Protein AF-A0A410UGG8-F1 (afdb_monomer_lite)

pLDDT: mean 79.04, std 21.41, range [37.41, 98.62]

Structure (mmCIF, N/CA/C/O backbone):
data_AF-A0A410UGG8-F1
#
_entry.id   AF-A0A410UGG8-F1
#
loop_
_atom_site.group_PDB
_atom_site.id
_atom_site.type_symbol
_atom_site.label_atom_id
_atom_site.label_alt_id
_atom_site.label_comp_id
_atom_site.label_asym_id
_atom_site.label_entity_id
_atom_site.label_seq_id
_atom_site.pdbx_PDB_ins_code
_atom_site.Cartn_x
_atom_site.Cartn_y
_atom_site.Cartn_z
_atom_site.occupancy
_atom_site.B_iso_or_equiv
_atom_site.auth_seq_id
_atom_site.auth_comp_id
_atom_site.auth_asym_id
_atom_site.auth_atom_id
_atom_site.pdbx_PDB_model_num
ATOM 1 N N . MET A 1 1 ? 83.396 30.069 -90.001 1.00 41.66 1 MET A N 1
ATOM 2 C CA . MET A 1 1 ? 82.022 30.609 -90.098 1.00 41.66 1 MET A CA 1
ATOM 3 C C . MET A 1 1 ? 81.145 29.593 -90.822 1.00 41.66 1 MET A C 1
ATOM 5 O O . MET A 1 1 ? 81.547 29.150 -91.883 1.00 41.66 1 MET A O 1
ATOM 9 N N . LYS A 1 2 ? 80.032 29.209 -90.174 1.00 37.41 2 LYS A N 1
ATOM 10 C CA . LYS A 1 2 ? 78.761 28.601 -90.651 1.00 37.41 2 LYS A CA 1
ATOM 11 C C . LYS A 1 2 ? 78.765 27.871 -92.015 1.00 37.41 2 LYS A C 1
ATOM 13 O O . LYS A 1 2 ? 78.976 28.504 -93.034 1.00 37.41 2 LYS A O 1
ATOM 18 N N . ALA A 1 3 ? 78.560 26.551 -92.068 1.00 40.62 3 ALA A N 1
ATOM 19 C CA . ALA A 1 3 ? 77.316 25.776 -91.849 1.00 40.62 3 ALA A CA 1
ATOM 20 C C . ALA A 1 3 ? 76.629 25.391 -93.175 1.00 40.62 3 ALA A C 1
ATOM 22 O O . ALA A 1 3 ? 76.647 26.189 -94.109 1.00 40.62 3 ALA A O 1
ATOM 23 N N . LYS A 1 4 ? 75.960 24.220 -93.150 1.00 39.69 4 LYS A N 1
ATOM 24 C CA . LYS A 1 4 ? 75.013 23.587 -94.107 1.00 39.69 4 LYS A CA 1
ATOM 25 C C . LYS A 1 4 ? 75.572 22.270 -94.651 1.00 39.69 4 LYS A C 1
ATOM 27 O O . LYS A 1 4 ? 76.723 22.218 -95.041 1.00 39.69 4 LYS A O 1
ATOM 32 N N . SER A 1 5 ? 74.826 21.183 -94.768 1.00 41.41 5 SER A N 1
ATOM 33 C CA . SER A 1 5 ? 73.498 20.789 -94.295 1.00 41.41 5 SER A CA 1
ATOM 34 C C . SER A 1 5 ? 73.474 19.275 -94.517 1.00 41.41 5 SER A C 1
ATOM 36 O O . SER A 1 5 ? 73.847 18.830 -95.600 1.00 41.41 5 SER A O 1
ATOM 38 N N . ALA A 1 6 ? 73.106 18.489 -93.511 1.00 40.06 6 ALA A N 1
ATOM 39 C CA . ALA A 1 6 ? 73.011 17.037 -93.627 1.00 40.06 6 ALA A CA 1
ATOM 40 C C . ALA A 1 6 ? 71.626 16.622 -94.149 1.00 40.06 6 ALA A C 1
ATOM 42 O O . ALA A 1 6 ? 70.619 17.212 -93.758 1.00 40.06 6 ALA A O 1
ATOM 43 N N . VAL A 1 7 ? 71.588 15.587 -94.993 1.00 46.75 7 VAL A N 1
ATOM 44 C CA . VAL A 1 7 ? 70.382 14.818 -95.335 1.00 46.75 7 VAL A CA 1
ATOM 45 C C . VAL A 1 7 ? 70.738 13.323 -95.336 1.00 46.75 7 VAL A C 1
ATOM 47 O O . VAL A 1 7 ? 71.591 12.933 -96.124 1.00 46.75 7 VAL A O 1
ATOM 50 N N . ASN A 1 8 ? 70.033 12.563 -94.472 1.00 40.28 8 ASN A N 1
ATOM 51 C CA . ASN A 1 8 ? 69.748 11.104 -94.406 1.00 40.28 8 ASN A CA 1
ATOM 52 C C . ASN A 1 8 ? 70.920 10.089 -94.448 1.00 40.28 8 ASN A C 1
ATOM 54 O O . ASN A 1 8 ? 71.873 10.322 -95.181 1.00 40.28 8 ASN A O 1
ATOM 58 N N . PRO A 1 9 ? 70.872 8.931 -93.728 1.00 46.53 9 PRO A N 1
ATOM 59 C CA . PRO A 1 9 ? 69.791 7.934 -93.851 1.00 46.53 9 PRO A CA 1
ATOM 60 C C . PRO A 1 9 ? 69.430 7.059 -92.611 1.00 46.53 9 PRO A C 1
ATOM 62 O O . PRO A 1 9 ? 70.115 7.006 -91.601 1.00 46.53 9 PRO A O 1
ATOM 65 N N . THR A 1 10 ? 68.279 6.401 -92.768 1.00 40.16 10 THR A N 1
ATOM 66 C CA . THR A 1 10 ? 67.755 5.085 -92.337 1.00 40.16 10 THR A CA 1
ATOM 67 C C . THR A 1 10 ? 68.310 4.227 -91.166 1.00 40.16 10 THR A C 1
ATOM 69 O O . THR A 1 10 ? 69.504 4.034 -90.998 1.00 40.16 10 THR A O 1
ATOM 72 N N . PHE A 1 11 ? 67.335 3.519 -90.558 1.00 38.16 11 PHE A N 1
ATOM 73 C CA . PHE A 1 11 ? 67.324 2.185 -89.907 1.00 38.16 11 PHE A CA 1
ATOM 74 C C . PHE A 1 11 ? 67.617 2.018 -88.395 1.00 38.16 11 PHE A C 1
ATOM 76 O O . PHE A 1 11 ? 68.749 1.944 -87.944 1.00 38.16 11 PHE A O 1
ATOM 83 N N . ALA A 1 12 ? 66.500 1.849 -87.666 1.00 44.19 12 ALA A N 1
ATOM 84 C CA . ALA A 1 12 ? 66.127 0.778 -86.726 1.00 44.19 12 ALA A CA 1
ATOM 85 C C . ALA A 1 12 ? 67.134 0.219 -85.704 1.00 44.19 12 ALA A C 1
ATOM 87 O O . ALA A 1 12 ? 68.069 -0.463 -86.089 1.00 44.19 12 ALA A O 1
ATOM 88 N N . THR A 1 13 ? 66.748 0.269 -84.418 1.00 48.66 13 THR A N 1
ATOM 89 C CA . THR A 1 13 ? 66.870 -0.850 -83.455 1.00 48.66 13 THR A CA 1
ATOM 90 C C . THR A 1 13 ? 65.956 -0.637 -82.233 1.00 48.66 13 THR A C 1
ATOM 92 O O . THR A 1 13 ? 66.021 0.420 -81.614 1.00 48.66 13 THR A O 1
ATOM 95 N N . GLY A 1 14 ? 65.187 -1.663 -81.835 1.00 38.50 14 GLY A N 1
ATOM 96 C CA . GLY A 1 14 ? 64.869 -1.933 -80.419 1.00 38.50 14 GLY A CA 1
ATOM 97 C C . GLY A 1 14 ? 63.439 -1.678 -79.907 1.00 38.50 14 GLY A C 1
ATOM 98 O O . GLY A 1 14 ? 63.154 -0.639 -79.326 1.00 38.50 14 GLY A O 1
ATOM 99 N N . HIS A 1 15 ? 62.568 -2.688 -79.991 1.00 45.94 15 HIS A N 1
ATOM 100 C CA . HIS A 1 15 ? 61.560 -2.976 -78.948 1.00 45.94 15 HIS A CA 1
ATOM 101 C C . HIS A 1 15 ? 62.235 -3.783 -77.807 1.00 45.94 15 HIS A C 1
ATOM 103 O O . HIS A 1 15 ? 63.303 -4.338 -78.075 1.00 45.94 15 HIS A O 1
ATOM 109 N N . PRO A 1 16 ? 61.651 -4.003 -76.602 1.00 48.81 16 PRO A N 1
ATOM 110 C CA . PRO A 1 16 ? 60.419 -3.470 -75.997 1.00 48.81 16 PRO A CA 1
ATOM 111 C C . PRO A 1 16 ? 60.607 -3.028 -74.517 1.00 48.81 16 PRO A C 1
ATOM 113 O O . PRO A 1 16 ? 61.099 -3.790 -73.690 1.00 48.81 16 PRO A O 1
ATOM 116 N N . PHE A 1 17 ? 60.099 -1.861 -74.111 1.00 45.91 17 PHE A N 1
ATOM 117 C CA . PHE A 1 17 ? 59.898 -1.543 -72.679 1.00 45.91 17 PHE A CA 1
ATOM 118 C C . PHE A 1 17 ? 58.410 -1.322 -72.366 1.00 45.91 17 PHE A C 1
ATOM 120 O O . PHE A 1 17 ? 58.009 -0.428 -71.630 1.00 45.91 17 PHE A O 1
ATOM 127 N N . SER A 1 18 ? 57.556 -2.159 -72.954 1.00 55.91 18 SER A N 1
ATOM 128 C CA . SER A 1 18 ? 56.121 -2.230 -72.679 1.00 55.91 18 SER A CA 1
ATOM 129 C C . SER A 1 18 ? 55.850 -3.128 -71.468 1.00 55.91 18 SER A C 1
ATOM 131 O O . SER A 1 18 ? 55.268 -4.197 -71.620 1.00 55.91 18 SER A O 1
ATOM 133 N N . ARG A 1 19 ? 56.326 -2.751 -70.273 1.00 53.91 19 ARG A N 1
ATOM 134 C CA . ARG A 1 19 ? 55.978 -3.421 -68.999 1.00 53.91 19 ARG A CA 1
ATOM 135 C C . ARG A 1 19 ? 56.125 -2.494 -67.786 1.00 53.91 19 ARG A C 1
ATOM 137 O O . ARG A 1 19 ? 56.748 -2.881 -66.803 1.00 53.91 19 ARG A O 1
ATOM 144 N N . TRP A 1 20 ? 55.574 -1.277 -67.815 1.00 52.56 20 TRP A N 1
ATOM 145 C CA . TRP A 1 20 ? 55.478 -0.503 -66.564 1.00 52.56 20 TRP A CA 1
ATOM 146 C C . TRP A 1 20 ? 54.382 0.571 -66.469 1.00 52.56 20 TRP A C 1
ATOM 148 O O . TRP A 1 20 ? 54.428 1.377 -65.556 1.00 52.56 20 TRP A O 1
ATOM 158 N N . LEU A 1 21 ? 53.364 0.601 -67.335 1.00 51.16 21 LEU A N 1
ATOM 159 C CA . LEU A 1 21 ? 52.264 1.581 -67.205 1.00 51.16 21 LEU A CA 1
ATOM 160 C C . LEU A 1 21 ? 50.871 0.980 -67.473 1.00 51.16 21 LEU A C 1
ATOM 162 O O . LEU A 1 21 ? 49.957 1.671 -67.892 1.00 51.16 21 LEU A O 1
ATOM 166 N N . GLU A 1 22 ? 50.684 -0.309 -67.177 1.00 55.00 22 GLU A N 1
ATOM 167 C CA . GLU A 1 22 ? 49.378 -0.996 -67.254 1.00 55.00 22 GLU A CA 1
ATOM 168 C C . GLU A 1 22 ? 49.050 -1.717 -65.937 1.00 55.00 22 GLU A C 1
ATOM 170 O O . GLU A 1 22 ? 48.729 -2.902 -65.889 1.00 55.00 22 GLU A O 1
ATOM 175 N N . ARG A 1 23 ? 49.179 -0.994 -64.819 1.00 53.66 23 ARG A N 1
ATOM 176 C CA . ARG A 1 23 ? 48.683 -1.423 -63.497 1.00 53.66 23 ARG A CA 1
ATOM 177 C C . ARG A 1 23 ? 47.984 -0.288 -62.749 1.00 53.66 23 ARG A C 1
ATOM 179 O O . ARG A 1 23 ? 48.100 -0.182 -61.535 1.00 53.66 23 ARG A O 1
ATOM 186 N N . GLN A 1 24 ? 47.238 0.554 -63.458 1.00 57.56 24 GLN A N 1
ATOM 187 C CA . GLN A 1 24 ? 46.226 1.406 -62.826 1.00 57.56 24 GLN A CA 1
ATOM 188 C C . GLN A 1 24 ? 44.850 0.861 -63.195 1.00 57.56 24 GLN A C 1
ATOM 190 O O . GLN A 1 24 ? 44.109 1.365 -64.033 1.00 57.56 24 GLN A O 1
ATOM 195 N N . CYS A 1 25 ? 44.606 -0.287 -62.569 1.00 46.66 25 CYS A N 1
ATOM 196 C CA . CYS A 1 25 ? 43.370 -1.034 -62.514 1.00 46.66 25 CYS A CA 1
ATOM 197 C C . CYS A 1 25 ? 42.260 -0.127 -61.957 1.00 46.66 25 CYS A C 1
ATOM 199 O O . CYS A 1 25 ? 42.212 0.152 -60.768 1.00 46.66 25 CYS A O 1
ATOM 201 N N . MET A 1 26 ? 41.391 0.360 -62.837 1.00 51.97 26 MET A N 1
ATOM 202 C CA . MET A 1 26 ? 39.964 0.059 -62.738 1.00 51.97 26 MET A CA 1
ATOM 203 C C . MET A 1 26 ? 39.334 0.183 -61.332 1.00 51.97 26 MET A C 1
ATOM 205 O O . MET A 1 26 ? 38.785 -0.789 -60.834 1.00 51.97 26 MET A O 1
ATOM 209 N N . THR A 1 27 ? 39.335 1.363 -60.700 1.00 52.25 27 THR A N 1
ATOM 210 C CA . THR A 1 27 ? 38.501 1.614 -59.500 1.00 52.25 27 THR A CA 1
ATOM 211 C C . THR A 1 27 ? 38.043 3.073 -59.395 1.00 52.25 27 THR A C 1
ATOM 213 O O . THR A 1 27 ? 38.427 3.795 -58.477 1.00 52.25 27 THR A O 1
ATOM 216 N N . THR A 1 28 ? 37.226 3.573 -60.328 1.00 51.88 28 THR A N 1
ATOM 217 C CA . THR A 1 28 ? 36.512 4.852 -60.092 1.00 51.88 28 THR A CA 1
ATOM 218 C C . THR A 1 28 ? 35.185 4.937 -60.847 1.00 51.88 28 THR A C 1
ATOM 220 O O . THR A 1 28 ? 34.914 5.874 -61.587 1.00 51.88 28 THR A O 1
ATOM 223 N N . ARG A 1 29 ? 34.324 3.931 -60.678 1.00 52.72 29 ARG A N 1
ATOM 224 C CA . ARG A 1 29 ? 32.902 4.001 -61.056 1.00 52.72 29 ARG A CA 1
ATOM 225 C C . ARG A 1 29 ? 32.055 3.229 -60.046 1.00 52.72 29 ARG A C 1
ATOM 227 O O . ARG A 1 29 ? 31.557 2.170 -60.380 1.00 52.72 29 ARG A O 1
ATOM 234 N N . MET A 1 30 ? 31.952 3.719 -58.810 1.00 53.50 30 MET A N 1
ATOM 235 C CA . MET A 1 30 ? 30.922 3.335 -57.822 1.00 53.50 30 MET A CA 1
ATOM 236 C C . MET A 1 30 ? 31.189 4.103 -56.521 1.00 53.50 30 MET A C 1
ATOM 238 O O . MET A 1 30 ? 31.851 3.605 -55.621 1.00 53.50 30 MET A O 1
ATOM 242 N N . ALA A 1 31 ? 30.734 5.350 -56.428 1.00 53.41 31 ALA A N 1
ATOM 243 C CA . ALA A 1 31 ? 30.784 6.096 -55.167 1.00 53.41 31 ALA A CA 1
ATOM 244 C C . ALA A 1 31 ? 29.672 7.155 -55.089 1.00 53.41 31 ALA A C 1
ATOM 246 O O . ALA A 1 31 ? 29.934 8.301 -54.748 1.00 53.41 31 ALA A O 1
ATOM 247 N N . LEU A 1 32 ? 28.433 6.797 -55.455 1.00 52.62 32 LEU A N 1
ATOM 248 C CA . LEU A 1 32 ? 27.290 7.723 -55.366 1.00 52.62 32 LEU A CA 1
ATOM 249 C C . LEU A 1 32 ? 25.963 7.094 -54.896 1.00 52.62 32 LEU A C 1
ATOM 251 O O . LEU A 1 32 ? 24.937 7.759 -54.940 1.00 52.62 32 LEU A O 1
ATOM 255 N N . THR A 1 33 ? 25.944 5.857 -54.386 1.00 54.19 33 THR A N 1
ATOM 256 C CA . THR A 1 33 ? 24.683 5.196 -53.966 1.00 54.19 33 THR A CA 1
ATOM 257 C C . THR A 1 33 ? 24.801 4.349 -52.691 1.00 54.19 33 THR A C 1
ATOM 259 O O . THR A 1 33 ? 24.241 3.260 -52.631 1.00 54.19 33 THR A O 1
ATOM 262 N N . ALA A 1 34 ? 25.526 4.801 -51.661 1.00 50.72 34 ALA A N 1
ATOM 263 C CA . ALA A 1 34 ? 25.606 4.052 -50.393 1.00 50.72 34 ALA A CA 1
ATOM 264 C C . ALA A 1 34 ? 25.761 4.923 -49.128 1.00 50.72 34 ALA A C 1
ATOM 266 O O . ALA A 1 34 ? 26.400 4.503 -48.172 1.00 50.72 34 ALA A O 1
ATOM 267 N N . VAL A 1 35 ? 25.201 6.140 -49.102 1.00 53.06 35 VAL A N 1
ATOM 268 C CA . VAL A 1 35 ? 25.232 7.012 -47.898 1.00 53.06 35 VAL A CA 1
ATOM 269 C C . VAL A 1 35 ? 23.830 7.479 -47.453 1.00 53.06 35 VAL A C 1
ATOM 271 O O . VAL A 1 35 ? 23.697 8.195 -46.472 1.00 53.06 35 VAL A O 1
ATOM 274 N N . LEU A 1 36 ? 22.745 7.025 -48.097 1.00 52.22 36 LEU A N 1
ATOM 275 C CA . LEU A 1 36 ? 21.374 7.480 -47.786 1.00 52.22 36 LEU A CA 1
ATOM 276 C C . LEU A 1 36 ? 20.435 6.417 -47.183 1.00 52.22 36 LEU A C 1
ATOM 278 O O . LEU A 1 36 ? 19.226 6.616 -47.177 1.00 52.22 36 LEU A O 1
ATOM 282 N N . ILE A 1 37 ? 20.947 5.312 -46.628 1.00 56.06 37 ILE A N 1
ATOM 283 C CA . ILE A 1 37 ? 20.114 4.334 -45.893 1.00 56.06 37 ILE A CA 1
ATOM 284 C C . ILE A 1 37 ? 20.775 3.956 -44.559 1.00 56.06 37 ILE A C 1
ATOM 286 O O . ILE A 1 37 ? 21.059 2.797 -44.289 1.00 56.06 37 ILE A O 1
ATOM 290 N N . ALA A 1 38 ? 21.057 4.948 -43.715 1.00 50.19 38 ALA A N 1
ATOM 291 C CA . ALA A 1 38 ? 21.472 4.713 -42.325 1.00 50.19 38 ALA A CA 1
ATOM 292 C C . ALA A 1 38 ? 20.755 5.641 -41.324 1.00 50.19 38 ALA A C 1
ATOM 294 O O . ALA A 1 38 ? 21.239 5.858 -40.221 1.00 50.19 38 ALA A O 1
ATOM 295 N N . MET A 1 39 ? 19.598 6.203 -41.698 1.00 57.19 39 MET A N 1
ATOM 296 C CA . MET A 1 39 ? 18.818 7.119 -40.846 1.00 57.19 39 MET A CA 1
ATOM 297 C C . MET A 1 39 ? 17.395 6.629 -40.537 1.00 57.19 39 MET A C 1
ATOM 299 O O . MET A 1 39 ? 16.527 7.440 -40.239 1.00 57.19 39 MET A O 1
ATOM 303 N N . ALA A 1 40 ? 17.115 5.325 -40.609 1.00 57.97 40 ALA A N 1
ATOM 304 C CA . ALA A 1 40 ? 15.744 4.830 -40.410 1.00 57.97 40 ALA A CA 1
ATOM 305 C C . ALA A 1 40 ? 15.563 3.847 -39.246 1.00 57.97 40 ALA A C 1
ATOM 307 O O . ALA A 1 40 ? 14.446 3.397 -39.026 1.00 57.97 40 ALA A O 1
ATOM 308 N N . TRP A 1 41 ? 16.619 3.471 -38.525 1.00 54.94 41 TRP A N 1
ATOM 309 C CA . TRP A 1 41 ? 16.532 2.472 -37.454 1.00 54.94 41 TRP A CA 1
ATOM 310 C C . TRP A 1 41 ? 17.269 2.975 -36.213 1.00 54.94 41 TRP A C 1
ATOM 312 O O . TRP A 1 41 ? 18.259 2.398 -35.779 1.00 54.94 41 TRP A O 1
ATOM 322 N N . HIS A 1 42 ? 16.792 4.076 -35.637 1.00 57.47 42 HIS A N 1
ATOM 323 C CA . HIS A 1 42 ? 17.001 4.273 -34.208 1.00 57.47 42 HIS A CA 1
ATOM 324 C C . HIS A 1 42 ? 15.816 3.595 -33.521 1.00 57.47 42 HIS A C 1
ATOM 326 O O . HIS A 1 42 ? 14.691 4.065 -33.716 1.00 57.47 42 HIS A O 1
ATOM 332 N N . PRO A 1 43 ? 16.003 2.493 -32.765 1.00 56.97 43 PRO A N 1
ATOM 333 C CA . PRO A 1 43 ? 14.966 2.086 -31.835 1.00 56.97 43 PRO A CA 1
ATOM 334 C C . PRO A 1 43 ? 14.703 3.304 -30.956 1.00 56.97 43 PRO A C 1
ATOM 336 O O . PRO A 1 43 ? 15.640 3.887 -30.404 1.00 56.97 43 PRO A O 1
ATOM 339 N N . ALA A 1 44 ? 13.449 3.740 -30.886 1.00 58.59 44 ALA A N 1
ATOM 340 C CA . ALA A 1 44 ? 13.059 4.696 -29.873 1.00 58.59 44 ALA A CA 1
ATOM 341 C C . ALA A 1 44 ? 13.451 4.062 -28.536 1.00 58.59 44 ALA A C 1
ATOM 343 O O . ALA A 1 44 ? 12.852 3.071 -28.119 1.00 58.59 44 ALA A O 1
ATOM 344 N N . ILE A 1 45 ? 14.503 4.581 -27.900 1.00 59.22 45 ILE A N 1
ATOM 345 C CA . ILE A 1 45 ? 14.710 4.367 -26.477 1.00 59.22 45 ILE A CA 1
ATOM 346 C C . ILE A 1 45 ? 13.470 5.000 -25.861 1.00 59.22 45 ILE A C 1
ATOM 348 O O . ILE A 1 45 ? 13.361 6.224 -25.796 1.00 59.22 45 ILE A O 1
ATOM 352 N N . ALA A 1 46 ? 12.482 4.172 -25.534 1.00 58.47 46 ALA A N 1
ATOM 353 C CA . ALA A 1 46 ? 11.370 4.580 -24.705 1.00 58.47 46 ALA A CA 1
ATOM 354 C C . ALA A 1 46 ? 11.987 4.923 -23.348 1.00 58.47 46 ALA A C 1
ATOM 356 O O . ALA A 1 46 ? 12.211 4.046 -22.521 1.00 58.47 46 ALA A O 1
ATOM 357 N N . GLY A 1 47 ? 12.391 6.181 -23.180 1.00 57.44 47 GLY A N 1
ATOM 358 C CA . GLY A 1 47 ? 12.721 6.708 -21.869 1.00 57.44 47 GLY A CA 1
ATOM 359 C C . GLY A 1 47 ? 11.483 6.602 -20.990 1.00 57.44 47 GLY A C 1
ATOM 360 O O . GLY A 1 47 ? 10.359 6.737 -21.486 1.00 57.44 47 GLY A O 1
ATOM 361 N N . ASP A 1 48 ? 11.689 6.343 -19.703 1.00 62.97 48 ASP A N 1
ATOM 362 C CA . ASP A 1 48 ? 10.596 6.347 -18.741 1.00 62.97 48 ASP A CA 1
ATOM 363 C C . ASP A 1 48 ? 9.845 7.686 -18.841 1.00 62.97 48 ASP A C 1
ATOM 365 O O . ASP A 1 48 ? 10.485 8.747 -18.904 1.00 62.97 48 ASP A O 1
ATOM 369 N N . PRO A 1 49 ? 8.501 7.673 -18.908 1.00 54.97 49 PRO A N 1
ATOM 370 C CA . PRO A 1 49 ? 7.734 8.906 -18.942 1.00 54.97 49 PRO A CA 1
ATOM 371 C C . PRO A 1 49 ? 8.076 9.773 -17.715 1.00 54.97 49 PRO A C 1
ATOM 373 O O . PRO A 1 49 ? 8.428 9.240 -16.658 1.00 54.97 49 PRO A O 1
ATOM 376 N N . PRO A 1 50 ? 8.001 11.112 -17.841 1.00 51.19 50 PRO A N 1
ATOM 377 C CA . PRO A 1 50 ? 8.391 12.031 -16.779 1.00 51.19 50 PRO A CA 1
ATOM 378 C C . PRO A 1 50 ? 7.702 11.711 -15.444 1.00 51.19 50 PRO A C 1
ATOM 380 O O . PRO A 1 50 ? 6.552 11.280 -15.409 1.00 51.19 50 PRO A O 1
ATOM 383 N N . LEU A 1 51 ? 8.414 11.996 -14.345 1.00 55.62 51 LEU A N 1
ATOM 384 C CA . LEU A 1 51 ? 8.091 11.705 -12.932 1.00 55.62 51 LEU A CA 1
ATOM 385 C C . LEU A 1 51 ? 6.779 12.315 -12.397 1.00 55.62 51 LEU A C 1
ATOM 387 O O . LEU A 1 51 ? 6.491 12.237 -11.206 1.00 55.62 51 LEU A O 1
ATOM 391 N N . LEU A 1 52 ? 5.986 12.937 -13.260 1.00 54.78 52 LEU A N 1
ATOM 392 C CA . LEU A 1 52 ? 4.671 13.463 -12.956 1.00 54.78 52 LEU A CA 1
ATOM 393 C C . LEU A 1 52 ? 3.692 12.718 -13.857 1.00 54.78 52 LEU A C 1
ATOM 395 O O . LEU A 1 52 ? 3.630 12.976 -15.056 1.00 54.78 52 LEU A O 1
ATOM 399 N N . LEU A 1 53 ? 2.909 11.817 -13.271 1.00 52.28 53 LEU A N 1
ATOM 400 C CA . LEU A 1 53 ? 1.633 11.411 -13.845 1.00 52.28 53 LEU A CA 1
ATOM 401 C C . LEU A 1 53 ? 0.574 12.387 -13.306 1.00 52.28 53 LEU A C 1
ATOM 403 O O . LEU A 1 53 ? -0.041 12.083 -12.284 1.00 52.28 53 LEU A O 1
ATOM 407 N N . PRO A 1 54 ? 0.292 13.538 -13.951 1.00 53.62 54 PRO A N 1
ATOM 408 C CA . PRO A 1 54 ? -0.829 14.397 -13.559 1.00 53.62 54 PRO A CA 1
ATOM 409 C C . PRO A 1 54 ? -2.209 13.736 -13.776 1.00 53.62 54 PRO A C 1
ATOM 411 O O . PRO A 1 54 ? -3.233 14.394 -13.627 1.00 53.62 54 PRO A O 1
ATOM 414 N N . ALA A 1 55 ? -2.260 12.440 -14.105 1.00 65.38 55 ALA A N 1
ATOM 415 C CA . ALA A 1 55 ? -3.482 11.672 -14.320 1.00 65.38 55 ALA A CA 1
ATOM 416 C C . ALA A 1 55 ? -3.673 10.494 -13.343 1.00 65.38 55 ALA A C 1
ATOM 418 O O . ALA A 1 55 ? -4.635 9.745 -13.503 1.00 65.38 55 ALA A O 1
ATOM 419 N N . MET A 1 56 ? -2.806 10.302 -12.338 1.00 79.75 56 MET A N 1
ATOM 420 C CA . MET A 1 56 ? -3.045 9.243 -11.350 1.00 79.75 56 MET A CA 1
ATOM 421 C C . MET A 1 56 ? -4.263 9.597 -10.485 1.00 79.75 56 MET A C 1
ATOM 423 O O . MET A 1 56 ? -4.392 10.715 -9.977 1.00 79.75 56 MET A O 1
ATOM 427 N N . ARG A 1 57 ? -5.183 8.640 -10.344 1.00 91.50 57 ARG A N 1
ATOM 428 C CA . ARG A 1 57 ? -6.312 8.756 -9.415 1.00 91.50 57 ARG A CA 1
ATOM 429 C C . ARG A 1 57 ? -5.792 8.718 -7.982 1.00 91.50 57 ARG A C 1
ATOM 431 O O . ARG A 1 57 ? -4.787 8.075 -7.702 1.00 91.50 57 ARG A O 1
ATOM 438 N N . HIS A 1 58 ? -6.501 9.381 -7.085 1.00 93.31 58 HIS A N 1
ATOM 439 C CA . HIS A 1 58 ? -6.238 9.345 -5.651 1.00 93.31 58 HIS A CA 1
ATOM 440 C C . HIS A 1 58 ? -7.488 8.861 -4.939 1.00 93.31 58 HIS A C 1
ATOM 442 O O . HIS A 1 58 ? -8.586 9.063 -5.449 1.00 93.31 58 HIS A O 1
ATOM 448 N N . CYS A 1 59 ? -7.332 8.246 -3.777 1.00 96.00 59 CYS A N 1
ATOM 449 C CA . CYS A 1 59 ? -8.430 7.788 -2.951 1.00 96.00 59 CYS A CA 1
ATOM 450 C C . CYS A 1 59 ? -8.306 8.331 -1.534 1.00 96.00 59 CYS A C 1
ATOM 452 O O . CYS A 1 59 ? -7.240 8.278 -0.925 1.00 96.00 59 CYS A O 1
ATOM 454 N N . ASP A 1 60 ? -9.425 8.781 -0.987 1.00 96.44 60 ASP A N 1
ATOM 455 C CA . ASP A 1 60 ? -9.565 8.952 0.450 1.00 96.44 60 ASP A CA 1
ATOM 456 C C . ASP A 1 60 ? -9.971 7.606 1.051 1.00 96.44 60 ASP A C 1
ATOM 458 O O . ASP A 1 60 ? -11.015 7.045 0.694 1.00 96.44 60 ASP A O 1
ATOM 462 N N . LEU A 1 61 ? -9.138 7.077 1.943 1.00 98.00 61 LEU A N 1
ATOM 463 C CA . LEU A 1 61 ? -9.328 5.772 2.566 1.00 98.00 61 LEU A CA 1
ATOM 464 C C . LEU A 1 61 ? -9.845 5.925 3.992 1.00 98.00 61 LEU A C 1
ATOM 466 O O . LEU A 1 61 ? -9.469 6.836 4.727 1.00 98.00 61 LEU A O 1
ATOM 470 N N . THR A 1 62 ? -10.706 5.003 4.407 1.00 98.25 62 THR A N 1
ATOM 471 C CA . THR A 1 62 ? -11.076 4.825 5.810 1.00 98.25 62 THR A CA 1
ATOM 472 C C . THR A 1 62 ? -10.828 3.381 6.207 1.00 98.25 62 THR A C 1
ATOM 474 O O . THR A 1 62 ? -11.495 2.477 5.697 1.00 98.25 62 THR A O 1
ATOM 477 N N . LEU A 1 63 ? -9.894 3.173 7.133 1.00 98.50 63 LEU A N 1
ATOM 478 C CA . LEU A 1 63 ? -9.633 1.873 7.735 1.00 98.50 63 LEU A CA 1
ATOM 479 C C . LEU A 1 63 ? -10.306 1.785 9.101 1.00 98.50 63 LEU A C 1
ATOM 481 O O . LEU A 1 63 ? -10.244 2.722 9.893 1.00 98.50 63 LEU A O 1
ATOM 485 N N . GLN A 1 64 ? -10.945 0.657 9.379 1.00 98.44 64 GLN A N 1
ATOM 486 C CA . GLN A 1 64 ? -11.624 0.371 10.633 1.00 98.44 64 GLN A CA 1
ATOM 487 C C . GLN A 1 64 ? -10.872 -0.715 11.402 1.00 98.44 64 GLN A C 1
ATOM 489 O O . GLN A 1 64 ? -10.614 -1.799 10.875 1.00 98.44 64 GLN A O 1
ATOM 494 N N . GLY A 1 65 ? -10.544 -0.406 12.654 1.00 97.62 65 GLY A N 1
ATOM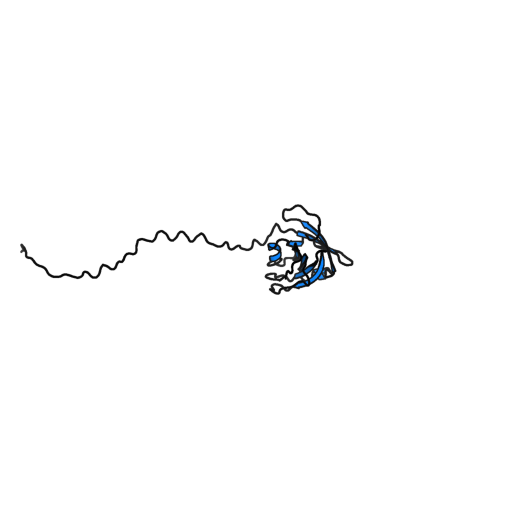 495 C CA . GLY A 1 65 ? -10.050 -1.343 13.655 1.00 97.62 65 GLY A CA 1
ATOM 496 C C . GLY A 1 65 ? -11.138 -1.689 14.679 1.00 97.62 65 GLY A C 1
ATOM 497 O O . GLY 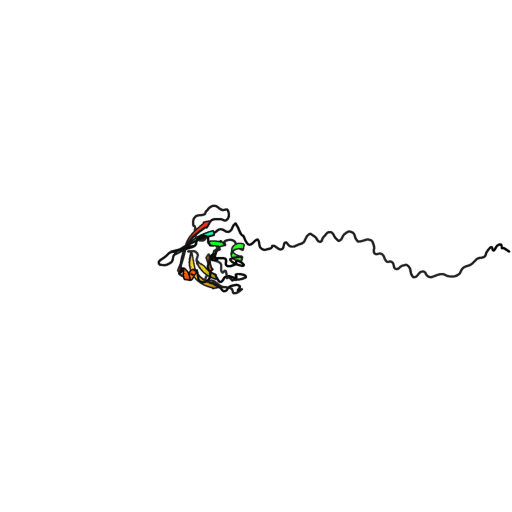A 1 65 ? -12.301 -1.330 14.481 1.00 97.62 65 GLY A O 1
ATOM 498 N N . PRO A 1 66 ? -10.779 -2.362 15.787 1.00 94.56 66 PRO A N 1
ATOM 499 C CA . PRO A 1 66 ? -11.738 -2.780 16.814 1.00 94.56 66 PRO A CA 1
ATOM 500 C C . PRO A 1 66 ? -12.504 -1.613 17.454 1.00 94.56 66 PRO A C 1
ATOM 502 O O . PRO A 1 66 ? -13.729 -1.648 17.515 1.00 94.56 66 PRO A O 1
ATOM 505 N N . ASP A 1 67 ? -11.785 -0.558 17.850 1.00 94.69 67 ASP A N 1
ATOM 506 C CA . ASP A 1 67 ? -12.344 0.535 18.664 1.00 94.69 67 ASP A CA 1
ATOM 507 C C . ASP A 1 67 ? -12.250 1.912 17.990 1.00 94.69 67 ASP A C 1
ATOM 509 O O . ASP A 1 67 ? -12.647 2.927 18.563 1.00 94.69 67 ASP A O 1
ATOM 513 N N . ARG A 1 68 ? -11.675 1.986 16.781 1.00 96.38 68 ARG A N 1
ATOM 514 C CA . ARG A 1 68 ? -11.456 3.258 16.082 1.00 96.38 68 ARG A CA 1
ATOM 515 C C . ARG A 1 68 ? -11.384 3.109 14.571 1.00 96.38 68 ARG A C 1
ATOM 517 O O . ARG A 1 68 ? -11.166 2.021 14.043 1.00 96.38 68 ARG A O 1
ATOM 524 N N . MET A 1 69 ? -11.496 4.243 13.888 1.00 97.69 69 MET A N 1
ATOM 525 C CA . MET A 1 69 ? -11.251 4.362 12.454 1.00 97.69 69 MET A CA 1
ATOM 526 C C . MET A 1 69 ? -10.084 5.316 12.199 1.00 97.69 69 MET A C 1
ATOM 528 O O . MET A 1 69 ? -9.870 6.254 12.966 1.00 97.69 69 MET A O 1
ATOM 532 N N . VAL A 1 70 ? -9.353 5.088 11.111 1.00 97.62 70 VAL A N 1
ATOM 533 C CA . VAL A 1 70 ? -8.284 5.964 10.623 1.00 97.62 70 VAL A CA 1
ATOM 534 C C . VAL A 1 70 ? -8.640 6.432 9.218 1.00 97.62 70 VAL A C 1
ATOM 536 O O . VAL A 1 70 ? -9.020 5.631 8.364 1.00 97.62 70 VAL A O 1
ATOM 539 N N . PHE A 1 71 ? -8.534 7.740 8.994 1.00 97.12 71 PHE A N 1
ATOM 540 C CA . PHE A 1 71 ? -8.779 8.381 7.707 1.00 97.12 71 PHE A CA 1
ATOM 541 C C . PHE A 1 71 ? -7.450 8.758 7.048 1.00 97.12 71 PHE A C 1
ATOM 543 O O . PHE A 1 71 ? -6.637 9.446 7.662 1.00 97.12 71 PHE A O 1
ATOM 550 N N . MET A 1 72 ? -7.246 8.327 5.804 1.00 95.75 72 MET A N 1
ATOM 551 C CA . MET A 1 72 ? -6.047 8.611 5.010 1.00 95.75 72 MET A CA 1
ATOM 552 C C . MET A 1 72 ? -6.458 9.315 3.711 1.00 95.75 72 MET A C 1
ATOM 554 O O . MET A 1 72 ? -6.912 8.649 2.778 1.00 95.75 72 MET A O 1
ATOM 558 N N . PRO A 1 73 ? -6.352 10.651 3.637 1.00 95.25 73 PRO A N 1
ATOM 559 C CA . PRO A 1 73 ? -6.744 11.391 2.446 1.00 95.25 73 PRO A CA 1
ATOM 560 C C . PRO A 1 73 ? -5.699 11.293 1.331 1.00 95.25 73 PRO A C 1
ATOM 562 O O . PRO A 1 73 ? -4.492 11.237 1.586 1.00 95.25 73 PRO A O 1
ATOM 565 N N . GLY A 1 74 ? -6.170 11.353 0.086 1.00 93.62 74 GLY A N 1
ATOM 566 C CA . GLY A 1 74 ? -5.326 11.584 -1.087 1.00 93.62 74 GLY A CA 1
ATOM 567 C C . GLY A 1 74 ? -4.263 10.515 -1.333 1.00 93.62 74 GLY A C 1
ATOM 568 O O . GLY A 1 74 ? -3.153 10.845 -1.738 1.00 93.62 74 GLY A O 1
ATOM 569 N N . VAL A 1 75 ? -4.566 9.245 -1.070 1.00 96.00 75 VAL A N 1
ATOM 570 C CA . VAL A 1 75 ? -3.662 8.116 -1.332 1.00 96.00 75 VAL A CA 1
ATOM 571 C C . VAL A 1 75 ? -3.639 7.835 -2.844 1.00 96.00 75 VAL A C 1
ATOM 573 O O . VAL A 1 75 ? -4.696 7.528 -3.398 1.00 96.00 75 VAL A O 1
ATOM 576 N N . PRO A 1 76 ? -2.493 7.926 -3.542 1.00 94.94 76 PRO A N 1
ATOM 577 C CA . PRO A 1 76 ? -2.396 7.570 -4.960 1.00 94.94 76 PRO A CA 1
ATOM 578 C C . PRO A 1 76 ? -2.856 6.130 -5.237 1.00 94.94 76 PRO A C 1
ATOM 580 O O . PRO A 1 76 ? -2.558 5.223 -4.462 1.00 94.94 76 PRO A O 1
ATOM 583 N N . LEU A 1 77 ? -3.565 5.919 -6.348 1.00 95.38 77 LEU A N 1
ATOM 584 C CA . LEU A 1 77 ? -4.156 4.636 -6.735 1.00 95.38 77 LEU A CA 1
ATOM 585 C C . LEU A 1 77 ? -3.452 4.036 -7.966 1.00 95.38 77 LEU A C 1
ATOM 587 O O . LEU A 1 77 ? -3.487 4.615 -9.054 1.00 95.38 77 LEU A O 1
ATOM 591 N N . ALA A 1 78 ? -2.908 2.828 -7.816 1.00 94.19 78 ALA A N 1
ATOM 592 C CA . ALA A 1 78 ? -2.298 2.026 -8.872 1.00 94.19 78 ALA A CA 1
ATOM 593 C C . ALA A 1 78 ? -3.207 0.855 -9.296 1.00 94.19 78 ALA A C 1
ATOM 595 O O . ALA A 1 78 ? -3.288 -0.180 -8.633 1.00 94.19 78 ALA A O 1
ATOM 596 N N . VAL A 1 79 ? -3.872 1.012 -10.445 1.00 92.00 79 VAL A N 1
ATOM 597 C CA . VAL A 1 79 ? -4.742 -0.023 -11.052 1.00 92.00 79 VAL A CA 1
ATOM 598 C C . VAL A 1 79 ? -4.140 -0.581 -12.341 1.00 92.00 79 VAL A C 1
ATOM 600 O O . VAL A 1 79 ? -4.290 -1.762 -12.646 1.00 92.00 79 VAL A O 1
ATOM 603 N N . SER A 1 80 ? -3.459 0.257 -13.128 1.00 89.75 80 SER A N 1
ATOM 604 C CA . SER A 1 80 ? -2.887 -0.183 -14.398 1.00 89.75 80 SER A CA 1
ATOM 605 C C . SER A 1 80 ? -1.589 -0.976 -14.167 1.00 89.75 80 SER A C 1
ATOM 607 O O . SER A 1 80 ? -0.824 -0.636 -13.262 1.00 89.75 80 SER A O 1
ATOM 609 N N . PRO A 1 81 ? -1.267 -1.992 -14.992 1.00 89.62 81 PRO A N 1
ATOM 610 C CA . PRO A 1 81 ? 0.001 -2.709 -14.863 1.00 89.62 81 PRO A CA 1
ATOM 611 C C . PRO A 1 81 ? 1.249 -1.803 -14.909 1.00 89.62 81 PRO A C 1
ATOM 613 O O . PRO A 1 81 ? 2.198 -2.087 -14.180 1.00 89.62 81 PRO A O 1
ATOM 616 N N . PRO A 1 82 ? 1.301 -0.723 -15.721 1.00 90.31 82 PRO A N 1
ATOM 617 C CA . PRO A 1 82 ? 2.377 0.265 -15.633 1.00 90.31 82 PRO A CA 1
ATOM 618 C C . PRO A 1 82 ? 2.477 0.956 -14.268 1.00 90.31 82 PRO A C 1
ATOM 620 O O . PRO A 1 82 ? 3.578 1.046 -13.730 1.00 90.31 82 PRO A O 1
ATOM 623 N N . ASP A 1 83 ? 1.356 1.398 -13.689 1.00 91.00 83 ASP A N 1
ATOM 624 C CA . ASP A 1 83 ? 1.356 2.052 -12.373 1.00 91.00 83 ASP A CA 1
ATOM 625 C C . ASP A 1 83 ? 1.789 1.086 -11.271 1.00 91.00 83 ASP A C 1
ATOM 627 O O . ASP A 1 83 ? 2.621 1.436 -10.439 1.00 91.00 83 ASP A O 1
ATOM 631 N N . GLN A 1 84 ? 1.277 -0.147 -11.308 1.00 92.94 84 GLN A N 1
ATOM 632 C CA . GLN A 1 84 ? 1.589 -1.190 -10.332 1.00 92.94 84 GLN A CA 1
ATOM 633 C C . GLN A 1 84 ? 3.056 -1.626 -10.388 1.00 92.94 84 GLN A C 1
ATOM 635 O O . GLN A 1 84 ? 3.667 -1.827 -9.347 1.00 92.94 84 GLN A O 1
ATOM 640 N N . ARG A 1 85 ? 3.645 -1.757 -11.587 1.00 91.38 85 ARG A N 1
ATOM 641 C CA . ARG A 1 85 ? 5.076 -2.091 -11.725 1.00 91.38 85 ARG A CA 1
ATOM 642 C C . ARG A 1 85 ? 5.991 -0.960 -11.275 1.00 91.38 85 ARG A C 1
ATOM 644 O O . ARG A 1 85 ? 7.085 -1.237 -10.801 1.00 91.38 85 ARG A O 1
ATOM 651 N N . ARG A 1 86 ? 5.570 0.290 -11.483 1.00 92.12 86 ARG A N 1
ATOM 652 C CA . ARG A 1 86 ? 6.330 1.469 -11.062 1.00 92.12 86 ARG A CA 1
ATOM 653 C C . ARG A 1 86 ? 6.295 1.638 -9.546 1.00 92.12 86 ARG A C 1
ATOM 655 O O . ARG A 1 86 ? 7.323 1.957 -8.962 1.00 92.12 86 ARG A O 1
ATOM 662 N N . GLY A 1 87 ? 5.117 1.485 -8.938 1.00 94.19 87 GLY A N 1
ATOM 663 C CA . GLY A 1 87 ? 4.912 1.711 -7.510 1.00 94.19 87 GLY A CA 1
ATOM 664 C C . GLY A 1 87 ? 5.490 3.050 -7.041 1.00 94.19 87 GLY A C 1
ATOM 665 O O . GLY A 1 87 ? 5.332 4.086 -7.701 1.00 94.19 87 GLY A O 1
ATOM 666 N N . LEU A 1 88 ? 6.197 3.004 -5.912 1.00 95.44 88 LEU A N 1
ATOM 667 C CA . LEU A 1 88 ? 6.905 4.139 -5.318 1.00 95.44 88 LEU A CA 1
ATOM 668 C C . LEU A 1 88 ? 8.393 4.227 -5.728 1.00 95.44 88 LEU A C 1
ATOM 670 O O . LEU A 1 88 ? 9.133 5.044 -5.172 1.00 95.44 88 LEU A O 1
ATOM 674 N N . SER A 1 89 ? 8.847 3.445 -6.718 1.00 95.06 89 SER A N 1
ATOM 675 C CA . SER A 1 89 ? 10.239 3.473 -7.183 1.00 95.06 89 SER A CA 1
ATOM 676 C C . SER A 1 89 ? 10.665 4.882 -7.601 1.00 95.06 89 SER A C 1
ATOM 678 O O . SER A 1 89 ? 9.941 5.623 -8.273 1.00 95.06 89 SER A O 1
ATOM 680 N N . ARG A 1 90 ? 11.888 5.247 -7.211 1.00 94.12 90 ARG A N 1
ATOM 681 C CA . ARG A 1 90 ? 12.578 6.518 -7.484 1.00 94.12 90 ARG A CA 1
ATOM 682 C C . ARG A 1 90 ? 11.903 7.758 -6.892 1.00 94.12 90 ARG A C 1
ATOM 684 O O . ARG A 1 90 ? 12.425 8.864 -7.071 1.00 94.12 90 ARG A O 1
ATOM 691 N N . LEU A 1 91 ? 10.799 7.609 -6.157 1.00 90.56 91 LEU A N 1
ATOM 692 C CA . LEU A 1 91 ? 10.215 8.704 -5.391 1.00 90.56 91 LEU A CA 1
ATOM 693 C C . LEU A 1 91 ? 11.091 8.992 -4.174 1.00 90.56 91 LEU A C 1
ATOM 695 O O . LEU A 1 91 ? 11.470 8.100 -3.418 1.00 90.56 91 LEU A O 1
ATOM 699 N N . LYS A 1 92 ? 11.448 10.265 -4.005 1.00 85.19 92 LYS A N 1
ATOM 700 C CA . LYS A 1 92 ? 12.254 10.716 -2.872 1.00 85.19 92 LYS A CA 1
ATOM 701 C C . LYS A 1 92 ? 11.336 11.053 -1.695 1.00 85.19 92 LYS A C 1
ATOM 703 O O . LYS A 1 92 ? 10.315 11.703 -1.926 1.00 85.19 92 LYS A O 1
ATOM 708 N N . PRO A 1 93 ? 11.720 10.709 -0.454 1.00 80.06 93 PRO A N 1
ATOM 709 C CA . PRO A 1 93 ? 11.048 11.219 0.736 1.00 80.06 93 PRO A CA 1
ATOM 710 C C . PRO A 1 93 ? 10.979 12.750 0.695 1.00 80.06 93 PRO A C 1
ATOM 712 O O . PRO A 1 93 ? 11.969 13.412 0.374 1.00 80.06 93 PRO A O 1
ATOM 715 N N . GLY A 1 94 ? 9.807 13.314 0.987 1.00 74.69 94 GLY A N 1
ATOM 716 C CA . GLY A 1 94 ? 9.522 14.720 0.696 1.00 74.69 94 GLY A CA 1
ATOM 717 C C . GLY A 1 94 ? 8.484 15.335 1.622 1.00 74.69 94 GLY A C 1
ATOM 718 O O . GLY A 1 94 ? 7.508 15.900 1.142 1.00 74.69 94 GLY A O 1
ATOM 719 N N . GLY A 1 95 ? 8.665 15.199 2.939 1.00 77.50 95 GLY A N 1
ATOM 720 C CA . GLY A 1 95 ? 7.844 15.825 3.992 1.00 77.50 95 GLY A CA 1
ATOM 721 C C . GLY A 1 95 ? 6.395 15.330 4.107 1.00 77.50 95 GLY A C 1
ATOM 722 O O . GLY A 1 95 ? 5.805 15.435 5.176 1.00 77.50 95 GLY A O 1
ATOM 723 N N . GLN A 1 96 ? 5.828 14.784 3.035 1.00 83.56 96 GLN A N 1
ATOM 724 C CA . GLN A 1 96 ? 4.563 14.065 3.028 1.00 83.56 96 GLN A CA 1
ATOM 725 C C . GLN A 1 96 ? 4.828 12.559 3.096 1.00 83.56 96 GLN A C 1
ATOM 727 O O . GLN A 1 96 ? 5.815 12.116 2.500 1.00 83.56 96 GLN A O 1
ATOM 732 N N . PRO A 1 97 ? 3.943 11.791 3.757 1.00 86.75 97 PRO A N 1
ATOM 733 C CA . PRO A 1 97 ? 4.083 10.348 3.794 1.00 86.75 97 PRO A CA 1
ATOM 734 C C . PRO A 1 97 ? 4.040 9.715 2.401 1.00 86.75 97 PRO A C 1
ATOM 736 O O . PRO A 1 97 ? 3.185 10.080 1.582 1.00 86.75 97 PRO A O 1
ATOM 739 N N . LEU A 1 98 ? 4.941 8.772 2.140 1.00 93.19 98 LEU A N 1
ATOM 740 C CA . LEU A 1 98 ? 4.946 7.974 0.921 1.00 93.19 98 LEU A CA 1
ATOM 741 C C . LEU A 1 98 ? 3.966 6.819 1.067 1.00 93.19 98 LEU A C 1
ATOM 743 O O . LEU A 1 98 ? 4.177 5.893 1.836 1.00 93.19 98 LEU A O 1
ATOM 747 N N . ARG A 1 99 ? 2.893 6.874 0.279 1.00 95.62 99 ARG A N 1
ATOM 748 C CA . ARG A 1 99 ? 1.830 5.874 0.305 1.00 95.62 99 ARG A CA 1
ATOM 749 C C . ARG A 1 99 ? 1.285 5.597 -1.084 1.00 95.62 99 ARG A C 1
ATOM 751 O O . ARG A 1 99 ? 1.275 6.491 -1.934 1.00 95.62 99 ARG A O 1
ATOM 758 N N . MET A 1 100 ? 0.786 4.388 -1.304 1.00 97.31 100 MET A N 1
ATOM 759 C CA . MET A 1 100 ? 0.099 4.012 -2.540 1.00 97.31 100 MET A CA 1
ATOM 760 C C . MET A 1 100 ? -0.844 2.832 -2.303 1.00 97.31 100 MET A C 1
ATOM 762 O O . MET A 1 100 ? -0.481 1.852 -1.660 1.00 97.31 100 MET A O 1
ATOM 766 N N . LEU A 1 101 ? -2.056 2.917 -2.853 1.00 97.88 101 LEU A N 1
ATOM 767 C CA . LEU A 1 101 ? -3.008 1.813 -2.887 1.00 97.88 101 LEU A CA 1
ATOM 768 C C . LEU A 1 101 ? -2.911 1.102 -4.238 1.00 97.88 101 LEU A C 1
ATOM 770 O O . LEU A 1 101 ? -3.171 1.697 -5.281 1.00 97.88 101 LEU A O 1
ATOM 774 N N . PHE A 1 102 ? -2.595 -0.182 -4.213 1.00 96.50 102 PHE A N 1
ATOM 775 C CA . PHE A 1 102 ? -2.601 -1.074 -5.364 1.00 96.50 102 PHE A CA 1
ATOM 776 C C . PHE A 1 102 ? -3.887 -1.893 -5.333 1.00 96.50 102 PHE A C 1
ATOM 778 O O . PHE A 1 102 ? -4.212 -2.487 -4.306 1.00 96.50 102 PHE A O 1
ATOM 785 N N . VAL A 1 103 ? -4.614 -1.942 -6.449 1.00 94.94 103 VAL A N 1
ATOM 786 C CA . VAL A 1 103 ? -5.825 -2.767 -6.591 1.00 94.94 103 VAL A CA 1
ATOM 787 C C . VAL A 1 103 ? -5.692 -3.628 -7.833 1.00 94.94 103 VAL A C 1
ATOM 789 O O . VAL A 1 103 ? -5.418 -3.114 -8.920 1.00 94.94 103 VAL A O 1
ATOM 792 N N . TRP A 1 104 ? -5.890 -4.934 -7.678 1.00 92.75 104 TRP A N 1
ATOM 793 C CA . TRP A 1 104 ? -5.845 -5.892 -8.776 1.00 92.75 104 TRP A CA 1
ATOM 794 C C . TRP A 1 104 ? -7.250 -6.381 -9.118 1.00 92.75 104 TRP A C 1
ATOM 796 O O . TRP A 1 104 ? -8.035 -6.725 -8.242 1.00 92.75 104 TRP A O 1
ATOM 806 N N . ASN A 1 105 ? -7.542 -6.489 -10.416 1.00 83.69 105 ASN A N 1
ATOM 807 C CA . ASN A 1 105 ? -8.836 -6.968 -10.917 1.00 83.69 105 ASN A CA 1
ATOM 808 C C . ASN A 1 105 ? -9.147 -8.430 -10.547 1.00 83.69 105 ASN A C 1
ATOM 810 O O . ASN A 1 105 ? -10.285 -8.880 -10.660 1.00 83.69 105 ASN A O 1
ATOM 814 N N . LYS A 1 106 ? -8.126 -9.200 -10.171 1.00 83.38 106 LYS A N 1
ATOM 815 C CA . LYS A 1 106 ? -8.218 -10.578 -9.696 1.00 83.38 106 LYS A CA 1
ATOM 816 C C . LYS A 1 106 ? -7.150 -10.782 -8.627 1.00 83.38 106 LYS A C 1
ATOM 818 O O . LYS A 1 106 ? -6.087 -10.170 -8.741 1.00 83.38 106 LYS A O 1
ATOM 823 N N . PRO A 1 107 ? -7.373 -11.669 -7.643 1.00 83.12 107 PRO A N 1
ATOM 824 C CA . PRO A 1 107 ? -6.315 -12.061 -6.729 1.00 83.12 107 PRO A CA 1
ATOM 825 C C . PRO A 1 107 ? -5.114 -12.615 -7.500 1.00 83.12 107 PRO A C 1
ATOM 827 O O . PRO A 1 107 ? -5.262 -13.561 -8.278 1.00 83.12 107 PRO A O 1
ATOM 830 N N . VAL A 1 108 ? -3.938 -12.022 -7.303 1.00 77.31 108 VAL A N 1
ATOM 831 C CA . VAL A 1 108 ? -2.704 -12.391 -8.015 1.00 77.31 108 VAL A CA 1
ATOM 832 C C . VAL A 1 108 ? -1.606 -12.795 -7.030 1.00 77.31 108 VAL A C 1
ATOM 834 O O . VAL A 1 108 ? -1.431 -12.119 -6.020 1.00 77.31 108 VAL A O 1
ATOM 837 N N . PRO A 1 109 ? -0.820 -13.857 -7.295 1.00 71.44 109 PRO A N 1
ATOM 838 C CA . PRO A 1 109 ? 0.405 -14.139 -6.548 1.00 71.44 109 PRO A CA 1
ATOM 839 C C . PRO A 1 109 ? 1.495 -13.136 -6.938 1.00 71.44 109 PRO A C 1
ATOM 841 O O . PRO A 1 109 ? 2.419 -13.464 -7.681 1.00 71.44 109 PRO A O 1
ATOM 844 N N . GLN A 1 110 ? 1.370 -11.894 -6.479 1.00 78.56 110 GLN A N 1
ATOM 845 C CA . GLN A 1 110 ? 2.341 -10.850 -6.773 1.00 78.56 110 GLN A CA 1
ATOM 846 C C . GLN A 1 110 ? 3.335 -10.743 -5.619 1.00 78.56 110 GLN A C 1
ATOM 848 O O . GLN A 1 110 ? 2.972 -10.368 -4.505 1.00 78.56 110 GLN A O 1
ATOM 853 N N . ALA A 1 111 ? 4.594 -11.076 -5.897 1.00 91.12 111 ALA A N 1
ATOM 854 C CA . ALA A 1 111 ? 5.686 -10.629 -5.050 1.00 91.12 111 ALA A CA 1
ATOM 855 C C . ALA A 1 111 ? 5.891 -9.127 -5.249 1.00 91.12 111 ALA A C 1
ATOM 857 O O . ALA A 1 111 ? 5.784 -8.625 -6.374 1.00 91.12 111 ALA A O 1
ATOM 858 N N . VAL A 1 112 ? 6.222 -8.443 -4.163 1.00 94.69 112 VAL A N 1
ATOM 859 C CA . VAL A 1 112 ? 6.630 -7.037 -4.177 1.00 94.69 112 VAL A CA 1
ATOM 860 C C . VAL A 1 112 ? 8.091 -6.922 -3.775 1.00 94.69 112 VAL A C 1
ATOM 862 O O . VAL A 1 112 ? 8.659 -7.836 -3.180 1.00 94.69 112 VAL A O 1
ATOM 865 N N . TRP A 1 113 ? 8.720 -5.825 -4.160 1.00 96.25 113 TRP A N 1
ATOM 866 C CA . TRP A 1 113 ? 10.147 -5.588 -3.978 1.00 96.25 113 TRP A CA 1
ATOM 867 C C . TRP A 1 113 ? 10.402 -4.092 -3.837 1.00 96.25 113 TRP A C 1
ATOM 869 O O . TRP A 1 113 ? 9.516 -3.277 -4.084 1.00 96.25 113 TRP A O 1
ATOM 879 N N . MET A 1 114 ? 11.627 -3.732 -3.479 1.00 97.75 114 MET A N 1
ATOM 880 C CA . MET A 1 114 ? 12.019 -2.349 -3.218 1.00 97.75 114 MET A CA 1
ATOM 881 C C . MET A 1 114 ? 13.029 -1.846 -4.250 1.00 97.75 114 MET A C 1
ATOM 883 O O . MET A 1 114 ? 13.870 -1.002 -3.931 1.00 97.75 114 MET A O 1
ATOM 887 N N . HIS A 1 115 ? 12.968 -2.376 -5.479 1.00 97.19 115 HIS A N 1
ATOM 888 C CA . HIS A 1 115 ? 13.868 -1.982 -6.558 1.00 97.19 115 HIS A CA 1
ATOM 889 C C . HIS A 1 115 ? 13.751 -0.476 -6.819 1.00 97.19 115 HIS A C 1
ATOM 891 O O . HIS A 1 115 ? 12.665 0.044 -7.089 1.00 97.19 115 HIS A O 1
ATOM 897 N N . ASP A 1 116 ? 14.880 0.225 -6.714 1.00 96.69 116 ASP A N 1
ATOM 898 C CA . ASP A 1 116 ? 14.978 1.685 -6.792 1.00 96.69 116 ASP A CA 1
ATOM 899 C C . ASP A 1 116 ? 14.060 2.463 -5.825 1.00 96.69 116 ASP A C 1
ATOM 901 O O . ASP A 1 116 ? 13.774 3.634 -6.074 1.00 96.69 116 ASP A O 1
ATOM 905 N N . THR A 1 117 ? 13.580 1.864 -4.732 1.00 97.00 117 THR A N 1
ATOM 906 C CA . THR A 1 117 ? 12.725 2.543 -3.744 1.00 97.00 117 THR A CA 1
ATOM 907 C C . THR A 1 117 ? 13.570 2.990 -2.545 1.00 97.00 117 THR A C 1
ATOM 909 O O . THR A 1 117 ? 13.905 2.165 -1.693 1.00 97.00 117 THR A O 1
ATOM 912 N N . PRO A 1 118 ? 13.948 4.282 -2.443 1.00 95.19 118 PRO A N 1
ATOM 913 C CA . PRO A 1 118 ? 14.896 4.746 -1.430 1.00 95.19 118 PRO A CA 1
ATOM 914 C C . PRO A 1 118 ? 14.297 4.891 -0.027 1.00 95.19 118 PRO A C 1
ATOM 916 O O . PRO A 1 118 ? 15.052 4.965 0.942 1.00 95.19 118 PRO A O 1
ATOM 919 N N . ALA A 1 119 ? 12.971 4.965 0.089 1.00 95.06 119 ALA A N 1
ATOM 920 C CA . ALA A 1 119 ? 12.275 5.019 1.368 1.00 95.06 119 ALA A CA 1
ATOM 921 C C . ALA A 1 119 ? 12.020 3.604 1.911 1.00 95.06 119 ALA A C 1
ATOM 923 O O . ALA A 1 119 ? 11.695 2.720 1.118 1.00 95.06 119 ALA A O 1
ATOM 924 N N . PRO A 1 120 ? 12.158 3.357 3.225 1.00 96.75 120 PRO A N 1
ATOM 925 C CA . PRO A 1 120 ? 11.654 2.132 3.835 1.00 9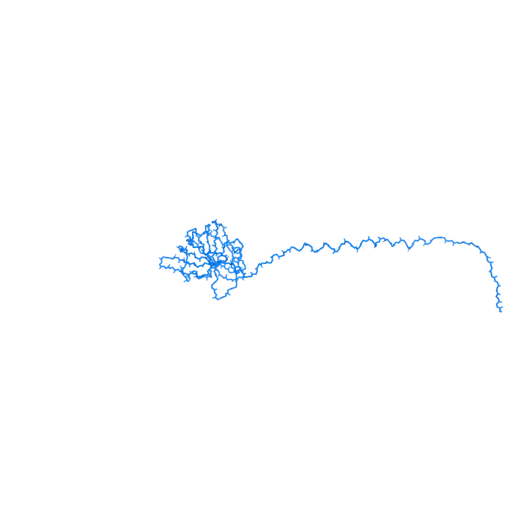6.75 120 PRO A CA 1
ATOM 926 C C . PRO A 1 120 ? 10.120 2.170 3.865 1.00 96.75 120 PRO A C 1
ATOM 928 O O . PRO A 1 120 ? 9.543 3.200 4.207 1.00 96.75 120 PRO A O 1
ATOM 931 N N . LEU A 1 121 ? 9.468 1.053 3.545 1.00 97.88 121 LEU A N 1
ATOM 932 C CA . LEU A 1 121 ? 8.007 0.973 3.460 1.00 97.88 121 LEU A CA 1
ATOM 933 C C . LEU A 1 121 ? 7.472 -0.242 4.221 1.00 97.88 121 LEU A C 1
ATOM 935 O O . LEU A 1 121 ? 8.158 -1.259 4.336 1.00 97.88 121 LEU A O 1
ATOM 939 N N . ASP A 1 122 ? 6.226 -0.154 4.672 1.00 98.19 122 ASP A N 1
ATOM 940 C CA . ASP A 1 122 ? 5.414 -1.308 5.050 1.00 98.19 122 ASP A CA 1
ATOM 941 C C . ASP A 1 122 ? 4.409 -1.618 3.930 1.00 98.19 122 ASP A C 1
ATOM 943 O O . ASP A 1 122 ? 3.735 -0.723 3.424 1.00 98.19 122 ASP A O 1
ATOM 947 N N . ALA A 1 123 ? 4.269 -2.895 3.567 1.00 98.00 123 ALA A N 1
ATOM 948 C CA . ALA A 1 123 ? 3.231 -3.388 2.661 1.00 98.00 123 ALA A CA 1
ATOM 949 C C . ALA A 1 123 ? 2.146 -4.133 3.448 1.00 98.00 123 ALA A C 1
ATOM 951 O O . ALA A 1 123 ? 2.381 -5.233 3.956 1.00 98.00 123 ALA A O 1
ATOM 952 N N . ALA A 1 124 ? 0.946 -3.558 3.525 1.00 98.19 124 ALA A N 1
ATOM 953 C CA . ALA A 1 124 ? -0.242 -4.209 4.064 1.00 98.19 124 ALA A CA 1
ATOM 954 C C . ALA A 1 124 ? -1.056 -4.853 2.938 1.00 98.19 124 ALA A C 1
ATOM 956 O O . ALA A 1 124 ? -1.575 -4.161 2.068 1.00 98.19 124 ALA A O 1
ATOM 957 N N . PHE A 1 125 ? -1.206 -6.175 2.965 1.00 98.00 125 PHE A N 1
ATOM 958 C CA . PHE A 1 125 ? -1.970 -6.934 1.976 1.00 98.00 125 PHE A CA 1
ATOM 959 C C . PHE A 1 125 ? -3.414 -7.148 2.424 1.00 98.00 125 PHE A C 1
ATOM 961 O O . PHE A 1 125 ? -3.667 -7.547 3.565 1.00 98.00 125 PHE A O 1
ATOM 968 N N . LEU A 1 126 ? -4.352 -6.915 1.503 1.00 97.75 126 LEU A N 1
ATOM 969 C CA . LEU A 1 126 ? -5.791 -6.951 1.733 1.00 97.75 126 LEU A CA 1
ATOM 970 C C . LEU A 1 126 ? -6.460 -8.054 0.907 1.00 97.75 126 LEU A C 1
ATOM 972 O O . LEU A 1 126 ? -6.131 -8.273 -0.265 1.00 97.75 126 LEU A O 1
ATOM 976 N N . ASP A 1 127 ? -7.432 -8.730 1.515 1.00 95.44 127 ASP A N 1
ATOM 977 C CA . ASP A 1 127 ? -8.329 -9.647 0.810 1.00 95.44 127 ASP A CA 1
ATOM 978 C C . ASP A 1 127 ? -9.428 -8.895 0.028 1.00 95.44 127 ASP A C 1
ATOM 980 O O . ASP A 1 127 ? -9.510 -7.665 0.046 1.00 95.44 127 ASP A O 1
ATOM 984 N N . ALA A 1 128 ? -10.300 -9.639 -0.659 1.00 93.75 128 ALA A N 1
ATOM 985 C CA . ALA A 1 128 ? -11.400 -9.077 -1.451 1.00 93.75 128 ALA A CA 1
ATOM 986 C C . ALA A 1 128 ? -12.435 -8.284 -0.626 1.00 93.75 128 ALA A C 1
ATOM 988 O O . ALA A 1 128 ? -13.173 -7.477 -1.185 1.00 93.75 128 ALA A O 1
ATOM 989 N N . ASN A 1 129 ? -12.484 -8.490 0.694 1.00 95.06 129 ASN A N 1
ATOM 990 C CA . ASN A 1 129 ? -13.350 -7.752 1.615 1.00 95.06 129 ASN A CA 1
ATOM 991 C C . ASN A 1 129 ? -12.633 -6.539 2.235 1.00 95.06 129 ASN A C 1
ATOM 993 O O . ASN A 1 129 ? -13.168 -5.908 3.147 1.00 95.06 129 ASN A O 1
ATOM 997 N N . GLY A 1 130 ? -11.409 -6.234 1.790 1.00 96.50 130 GLY A N 1
ATOM 998 C CA . GLY A 1 130 ? -10.590 -5.157 2.331 1.00 96.50 130 GLY A CA 1
ATOM 999 C C . GLY A 1 130 ? -9.978 -5.471 3.695 1.00 96.50 130 GLY A C 1
ATOM 1000 O O . GLY A 1 130 ? -9.491 -4.554 4.351 1.00 96.50 130 GLY A O 1
ATOM 1001 N N . ARG A 1 131 ? -9.992 -6.725 4.165 1.00 98.19 131 ARG A N 1
ATOM 1002 C CA . ARG A 1 131 ? -9.350 -7.092 5.434 1.00 98.19 131 ARG A CA 1
ATOM 1003 C C . ARG A 1 131 ? -7.848 -7.241 5.228 1.00 98.19 131 ARG A C 1
ATOM 1005 O O . ARG A 1 131 ? -7.415 -8.037 4.399 1.00 98.19 131 ARG A O 1
ATOM 1012 N N . ILE A 1 132 ? -7.063 -6.532 6.035 1.00 98.38 132 ILE A N 1
ATOM 1013 C CA . ILE A 1 132 ? -5.614 -6.709 6.104 1.00 98.38 132 ILE A CA 1
ATOM 1014 C C . ILE A 1 132 ? -5.333 -8.078 6.722 1.00 98.38 132 ILE A C 1
ATOM 1016 O O . ILE A 1 132 ? -5.704 -8.333 7.870 1.00 98.38 132 ILE A O 1
ATOM 1020 N N . PHE A 1 133 ? -4.680 -8.962 5.973 1.00 97.69 133 PHE A N 1
ATOM 1021 C CA . PHE A 1 133 ? -4.311 -10.303 6.445 1.00 97.69 133 PHE A CA 1
ATOM 1022 C C . PHE A 1 133 ? -2.806 -10.461 6.684 1.00 97.69 133 PHE A C 1
ATOM 1024 O O . PHE A 1 133 ? -2.376 -11.468 7.245 1.00 97.69 133 PHE A O 1
ATOM 1031 N N . GLN A 1 134 ? -1.998 -9.502 6.228 1.00 97.81 134 GLN A N 1
ATOM 1032 C CA . GLN A 1 134 ? -0.555 -9.508 6.419 1.00 97.81 134 GLN A CA 1
ATOM 1033 C C . GLN A 1 134 ? 0.014 -8.102 6.278 1.00 97.81 134 GLN A C 1
ATOM 1035 O O . GLN A 1 134 ? -0.410 -7.353 5.403 1.00 97.81 134 GLN A O 1
ATOM 1040 N N . VAL A 1 135 ? 1.016 -7.787 7.095 1.00 97.94 135 VAL A N 1
ATOM 1041 C CA . VAL A 1 135 ? 1.879 -6.613 6.921 1.00 97.94 135 VAL A CA 1
ATOM 1042 C C . VAL A 1 135 ? 3.328 -7.085 6.835 1.00 97.94 135 VAL A C 1
ATOM 1044 O O . VAL A 1 135 ? 3.730 -7.975 7.587 1.00 97.94 135 VAL A O 1
ATOM 1047 N N . ILE A 1 136 ? 4.100 -6.535 5.900 1.00 97.62 136 ILE A N 1
ATOM 1048 C CA . ILE A 1 136 ? 5.526 -6.834 5.725 1.00 97.62 136 ILE A CA 1
ATOM 1049 C C . ILE A 1 136 ? 6.307 -5.523 5.695 1.00 97.62 136 ILE A C 1
ATOM 1051 O O . ILE A 1 136 ? 6.071 -4.702 4.815 1.00 97.62 136 ILE A O 1
ATOM 1055 N N . SER A 1 137 ? 7.269 -5.359 6.602 1.00 97.88 137 SER A N 1
ATOM 1056 C CA . SER A 1 137 ? 8.244 -4.266 6.531 1.00 97.88 137 SER A CA 1
ATOM 1057 C C . SER A 1 137 ? 9.337 -4.586 5.517 1.00 97.88 137 SER A C 1
ATOM 1059 O O . SER A 1 137 ? 9.906 -5.683 5.525 1.00 97.88 137 SER A O 1
ATOM 1061 N N . MET A 1 138 ? 9.643 -3.627 4.650 1.00 97.44 138 MET A N 1
ATOM 1062 C CA . MET A 1 138 ? 10.533 -3.802 3.506 1.00 97.44 138 MET A CA 1
ATOM 1063 C C . MET A 1 138 ? 11.702 -2.816 3.564 1.00 97.44 138 MET A C 1
ATOM 1065 O O . MET A 1 138 ? 11.543 -1.625 3.840 1.00 97.44 138 MET A O 1
ATOM 1069 N N . SER A 1 139 ? 12.909 -3.326 3.309 1.00 97.69 139 SER A N 1
ATOM 1070 C CA . SER A 1 139 ? 14.137 -2.524 3.347 1.00 97.69 139 SER A CA 1
ATOM 1071 C C . SER A 1 139 ? 14.347 -1.757 2.036 1.00 97.69 139 SER A C 1
ATOM 1073 O O . SER A 1 139 ? 14.126 -2.328 0.965 1.00 97.69 139 SER A O 1
ATOM 1075 N N . PRO A 1 140 ? 14.817 -0.499 2.091 1.00 97.38 140 PRO A N 1
ATOM 1076 C CA . PRO A 1 140 ? 14.957 0.351 0.912 1.00 97.38 140 PRO A CA 1
ATOM 1077 C C . PRO A 1 140 ? 16.000 -0.190 -0.070 1.00 97.38 140 PRO A C 1
ATOM 1079 O O . PRO A 1 140 ? 17.010 -0.759 0.344 1.00 97.38 140 PRO A O 1
ATOM 1082 N N . ASN A 1 141 ? 15.786 0.057 -1.365 1.00 97.31 141 ASN A N 1
ATOM 1083 C CA . ASN A 1 141 ? 16.685 -0.305 -2.468 1.00 97.31 141 ASN A CA 1
ATOM 1084 C C . ASN A 1 141 ? 17.127 -1.780 -2.452 1.00 97.31 141 ASN A C 1
ATOM 1086 O O . ASN A 1 141 ? 18.305 -2.085 -2.650 1.00 97.31 141 ASN A O 1
ATOM 1090 N N . THR A 1 142 ? 16.197 -2.697 -2.188 1.00 98.00 142 THR A N 1
ATOM 1091 C CA . THR A 1 142 ? 16.469 -4.139 -2.205 1.00 98.00 142 THR A CA 1
ATOM 1092 C C . THR A 1 142 ? 15.716 -4.842 -3.330 1.00 98.00 142 THR A C 1
ATOM 1094 O O . THR A 1 142 ? 14.547 -4.560 -3.585 1.00 98.00 142 THR A O 1
ATOM 1097 N N . ASP A 1 143 ? 16.370 -5.827 -3.950 1.00 97.19 143 ASP A N 1
ATOM 1098 C CA . ASP A 1 143 ? 15.755 -6.733 -4.936 1.00 97.19 143 ASP A CA 1
ATOM 1099 C C . ASP A 1 143 ? 15.150 -7.990 -4.272 1.00 97.19 143 ASP A C 1
ATOM 1101 O O . ASP A 1 143 ? 14.796 -8.976 -4.931 1.00 97.19 143 ASP A O 1
ATOM 1105 N N . ALA A 1 144 ? 15.056 -7.982 -2.937 1.00 96.94 144 ALA A N 1
ATOM 1106 C CA . ALA A 1 144 ? 14.417 -9.042 -2.178 1.00 96.94 144 ALA A CA 1
ATOM 1107 C C . ALA A 1 144 ? 12.924 -9.088 -2.522 1.00 96.94 144 ALA A C 1
ATOM 1109 O O . ALA A 1 144 ? 12.228 -8.075 -2.499 1.00 96.94 144 ALA A O 1
ATOM 1110 N N . HIS A 1 145 ? 12.440 -10.283 -2.847 1.00 96.50 145 HIS A N 1
ATOM 1111 C CA . HIS A 1 145 ? 11.033 -10.497 -3.150 1.00 96.50 145 HIS A CA 1
ATOM 1112 C C . HIS A 1 145 ? 10.272 -10.816 -1.861 1.00 96.50 145 HIS A C 1
ATOM 1114 O O . HIS A 1 145 ? 10.605 -11.764 -1.146 1.00 96.50 145 HIS A O 1
ATOM 1120 N N . HIS A 1 146 ? 9.223 -10.050 -1.595 1.00 96.56 146 HIS A N 1
ATOM 1121 C CA . HIS A 1 146 ? 8.315 -10.216 -0.471 1.00 96.56 146 HIS A CA 1
ATOM 1122 C C . HIS A 1 146 ? 7.006 -10.825 -0.971 1.00 96.56 146 HIS A C 1
ATOM 1124 O O . HIS A 1 146 ? 6.302 -10.237 -1.792 1.00 96.56 146 HIS A O 1
ATOM 1130 N N . TYR A 1 147 ? 6.694 -12.027 -0.490 1.00 95.56 147 TYR A N 1
AT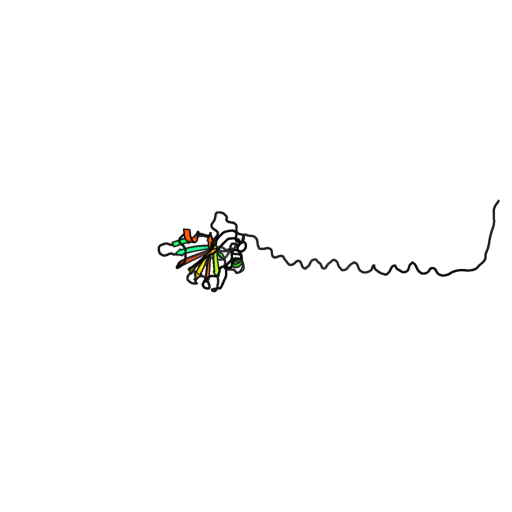OM 1131 C CA . TYR A 1 147 ? 5.539 -12.796 -0.943 1.00 95.56 147 TYR A CA 1
ATOM 1132 C C . TYR A 1 147 ? 4.398 -12.710 0.074 1.00 95.56 147 TYR A C 1
ATOM 1134 O O . TYR A 1 147 ? 4.625 -12.981 1.262 1.00 95.56 147 TYR A O 1
ATOM 1142 N N . PRO A 1 148 ? 3.169 -12.391 -0.362 1.00 95.19 148 PRO A N 1
ATOM 1143 C CA . PRO A 1 148 ? 2.014 -12.489 0.510 1.00 95.19 148 PRO A CA 1
ATOM 1144 C C . PRO A 1 148 ? 1.677 -13.964 0.803 1.00 95.19 148 PRO A C 1
ATOM 1146 O O . PRO A 1 148 ? 1.869 -14.844 -0.037 1.00 95.19 148 PRO A O 1
ATOM 1149 N N . LYS A 1 149 ? 1.152 -14.242 2.004 1.00 93.31 149 LYS A N 1
ATOM 1150 C CA . LYS A 1 149 ? 0.751 -15.584 2.482 1.00 93.31 149 LYS A CA 1
ATOM 1151 C C . LYS A 1 149 ? -0.330 -16.218 1.595 1.00 93.31 149 LYS A C 1
ATOM 1153 O O . LYS A 1 149 ? -0.400 -17.438 1.481 1.00 93.31 149 LYS A O 1
ATOM 1158 N N . VAL A 1 150 ? -1.184 -15.386 1.002 1.00 92.94 150 VAL A N 1
ATOM 1159 C CA . VAL A 1 150 ? -2.276 -15.743 0.084 1.00 92.94 150 VAL A CA 1
ATOM 1160 C C . VAL A 1 150 ? -2.353 -14.697 -1.027 1.00 92.94 150 VAL A C 1
ATOM 1162 O O . VAL A 1 150 ? -1.692 -13.669 -0.937 1.00 92.94 150 VAL A O 1
ATOM 1165 N N . TRP A 1 151 ? -3.138 -14.934 -2.078 1.00 94.56 151 TRP A N 1
ATOM 1166 C CA . TRP A 1 151 ? -3.256 -13.983 -3.189 1.00 94.56 151 TRP A CA 1
ATOM 1167 C C . TRP A 1 151 ? -4.083 -12.756 -2.765 1.00 94.56 151 TRP A C 1
ATOM 1169 O O . TRP A 1 151 ? -5.272 -12.916 -2.480 1.00 94.56 151 TRP A O 1
ATOM 1179 N N . PRO A 1 152 ? -3.493 -11.549 -2.701 1.00 95.81 152 PRO A N 1
ATOM 1180 C CA . PRO A 1 152 ? -4.211 -10.335 -2.329 1.00 95.81 152 PRO A CA 1
ATOM 1181 C C . PRO A 1 152 ? -5.107 -9.819 -3.457 1.00 95.81 152 PRO A C 1
ATOM 1183 O O . PRO A 1 152 ? -4.790 -9.973 -4.637 1.00 95.81 152 PRO A O 1
ATOM 1186 N N . SER A 1 153 ? -6.184 -9.127 -3.082 1.00 95.50 153 SER A N 1
ATOM 1187 C CA . SER A 1 153 ? -6.981 -8.293 -3.997 1.00 95.50 153 SER A CA 1
ATOM 1188 C C . SER A 1 153 ? -6.483 -6.849 -4.034 1.00 95.50 153 SER A C 1
ATOM 1190 O O . SER A 1 153 ? -6.622 -6.171 -5.050 1.00 95.50 153 SER A O 1
ATOM 1192 N N . ALA A 1 154 ? -5.868 -6.385 -2.945 1.00 97.06 154 ALA A N 1
ATOM 1193 C CA . ALA A 1 154 ? -5.260 -5.065 -2.864 1.00 97.06 154 ALA A CA 1
ATOM 1194 C C . ALA A 1 154 ? -4.045 -5.061 -1.928 1.00 97.06 154 ALA A C 1
ATOM 1196 O O . ALA A 1 154 ? -3.844 -5.978 -1.128 1.00 97.06 154 ALA A O 1
ATOM 1197 N N . MET A 1 155 ? -3.230 -4.017 -2.031 1.00 97.75 155 MET A N 1
ATOM 1198 C CA . MET A 1 155 ? -2.108 -3.754 -1.137 1.00 97.75 155 MET A CA 1
ATOM 1199 C C . MET A 1 155 ? -2.014 -2.257 -0.860 1.00 97.75 155 MET A C 1
ATOM 1201 O O . MET A 1 155 ? -2.137 -1.454 -1.780 1.00 97.75 155 MET A O 1
ATOM 1205 N N . LEU A 1 156 ? -1.782 -1.885 0.393 1.00 98.19 156 LEU A N 1
ATOM 1206 C CA . LEU A 1 156 ? -1.447 -0.525 0.795 1.00 98.19 156 LEU A CA 1
ATOM 1207 C C . LEU A 1 156 ? 0.036 -0.483 1.167 1.00 98.19 156 LEU A C 1
ATOM 1209 O O . LEU A 1 156 ? 0.440 -1.138 2.125 1.00 98.19 156 LEU A O 1
ATOM 1213 N N . GLU A 1 157 ? 0.822 0.276 0.410 1.00 97.88 157 GLU A N 1
ATOM 1214 C CA . GLU A 1 157 ? 2.154 0.710 0.836 1.00 97.88 157 GLU A CA 1
ATOM 1215 C C . GLU A 1 157 ? 2.029 2.009 1.629 1.00 97.88 157 GLU A C 1
ATOM 1217 O O . GLU A 1 157 ? 1.272 2.903 1.232 1.00 97.88 157 GLU A O 1
ATOM 1222 N N . ASP A 1 158 ? 2.775 2.107 2.724 1.00 97.56 158 ASP A N 1
ATOM 1223 C CA . ASP A 1 158 ? 2.924 3.311 3.548 1.00 97.56 158 ASP A CA 1
ATOM 1224 C C . ASP A 1 158 ? 4.368 3.401 4.071 1.00 97.56 158 ASP A C 1
ATOM 1226 O O . ASP A 1 158 ? 5.112 2.413 4.012 1.00 97.56 158 ASP A O 1
ATOM 1230 N N . ASP A 1 159 ? 4.771 4.558 4.596 1.00 96.56 159 ASP A N 1
ATOM 1231 C CA . ASP A 1 159 ? 6.088 4.715 5.218 1.00 96.56 159 ASP A CA 1
ATOM 1232 C C . ASP A 1 159 ? 6.283 3.685 6.342 1.00 96.56 159 ASP A C 1
ATOM 1234 O O . ASP A 1 159 ? 5.377 3.414 7.138 1.00 96.56 159 ASP A O 1
ATOM 1238 N N . ALA A 1 160 ? 7.479 3.095 6.421 1.00 96.38 160 ALA A N 1
ATOM 1239 C CA . ALA A 1 160 ? 7.752 2.069 7.423 1.00 96.38 160 ALA A CA 1
ATOM 1240 C C . ALA A 1 160 ? 7.497 2.592 8.847 1.00 96.38 160 ALA A C 1
ATOM 1242 O O . ALA A 1 160 ? 8.080 3.589 9.278 1.00 96.38 160 ALA A O 1
ATOM 1243 N N . GLY A 1 161 ? 6.656 1.875 9.594 1.00 94.50 161 GLY A N 1
ATOM 1244 C CA . GLY A 1 161 ? 6.253 2.215 10.955 1.00 94.50 161 GLY A CA 1
ATOM 1245 C C . GLY A 1 161 ? 4.985 3.066 11.058 1.00 94.50 161 GLY A C 1
ATOM 1246 O O . GLY A 1 161 ? 4.362 3.048 12.120 1.00 94.50 161 GLY A O 1
ATOM 1247 N N . ASP A 1 162 ? 4.530 3.742 9.997 1.00 94.94 162 ASP A N 1
ATOM 1248 C CA . ASP A 1 162 ? 3.360 4.631 10.077 1.00 94.94 162 ASP A CA 1
ATOM 1249 C C . ASP A 1 162 ? 2.044 3.870 10.261 1.00 94.94 162 ASP A C 1
ATOM 1251 O O . ASP A 1 162 ? 1.177 4.299 11.031 1.00 94.94 162 ASP A O 1
ATOM 1255 N N . LEU A 1 163 ? 1.914 2.681 9.662 1.00 96.12 163 LEU A N 1
ATOM 1256 C CA . LEU A 1 163 ? 0.782 1.795 9.943 1.00 96.12 163 LEU A CA 1
ATOM 1257 C C . LEU A 1 163 ? 0.721 1.451 11.438 1.00 96.12 163 LEU A C 1
ATOM 1259 O O . LEU A 1 163 ? -0.331 1.592 12.065 1.00 96.12 163 LEU A O 1
ATOM 1263 N N . ILE A 1 164 ? 1.860 1.087 12.035 1.00 94.19 164 ILE A N 1
ATOM 1264 C CA . ILE A 1 164 ? 1.967 0.736 13.457 1.00 94.19 164 ILE A CA 1
ATOM 1265 C C . ILE A 1 164 ? 1.716 1.957 14.350 1.00 94.19 164 ILE A C 1
ATOM 1267 O O . ILE A 1 164 ? 0.989 1.840 15.338 1.00 94.19 164 ILE A O 1
ATOM 1271 N N . HIS A 1 165 ? 2.241 3.136 14.003 1.00 94.62 165 HIS A N 1
ATOM 1272 C CA . HIS A 1 165 ? 1.951 4.388 14.711 1.00 94.62 165 HIS A CA 1
ATOM 1273 C C . HIS A 1 165 ? 0.444 4.687 14.732 1.00 94.62 165 HIS A C 1
ATOM 1275 O O . HIS A 1 165 ? -0.110 5.115 15.750 1.00 94.62 165 HIS A O 1
ATOM 1281 N N . HIS A 1 166 ? -0.254 4.380 13.637 1.00 94.31 166 HIS A N 1
ATOM 1282 C CA . HIS A 1 166 ? -1.708 4.458 13.536 1.00 94.31 166 HIS A CA 1
ATOM 1283 C C . HIS A 1 166 ? -2.437 3.202 14.039 1.00 94.31 166 HIS A C 1
ATOM 1285 O O . HIS A 1 166 ? -3.666 3.131 13.934 1.00 94.31 166 HIS A O 1
ATOM 1291 N N . GLY A 1 167 ? -1.744 2.240 14.648 1.00 95.69 167 GLY A N 1
ATOM 1292 C CA . GLY A 1 167 ? -2.321 1.002 15.178 1.00 95.69 167 GLY A CA 1
ATOM 1293 C C . GLY A 1 167 ? -2.965 0.099 14.122 1.00 95.69 167 GLY A C 1
ATOM 1294 O O . GLY A 1 167 ? -3.697 -0.815 14.494 1.00 95.69 167 GLY A O 1
ATOM 1295 N N . ILE A 1 168 ? -2.728 0.369 12.837 1.00 97.81 168 ILE A N 1
ATOM 1296 C CA . ILE A 1 168 ? -3.238 -0.377 11.689 1.00 97.81 168 ILE A CA 1
ATOM 1297 C C . ILE A 1 168 ? -2.381 -1.630 11.504 1.00 97.81 168 ILE A C 1
ATOM 1299 O O . ILE A 1 168 ? -1.155 -1.565 11.494 1.00 97.81 168 ILE A O 1
ATOM 1303 N N . GLY A 1 169 ? -3.029 -2.780 11.333 1.00 97.06 169 GLY A N 1
ATOM 1304 C CA . GLY A 1 169 ? -2.348 -4.061 11.150 1.00 97.06 169 GLY A CA 1
ATOM 1305 C C . GLY A 1 169 ? -3.299 -5.181 10.740 1.00 97.06 169 GLY A C 1
ATOM 1306 O O . GLY A 1 169 ? -4.425 -4.919 10.310 1.00 97.06 169 GLY A O 1
ATOM 1307 N N . GLU A 1 170 ? -2.860 -6.436 10.885 1.00 97.75 170 GLU A N 1
ATOM 1308 C CA . GLU A 1 170 ? -3.699 -7.607 10.594 1.00 97.75 170 GLU A CA 1
ATOM 1309 C C . GLU A 1 170 ? -5.055 -7.513 11.327 1.00 97.75 170 GLU A C 1
ATOM 1311 O O . GLU A 1 170 ? -5.137 -7.168 12.506 1.00 97.75 170 GLU A O 1
ATOM 1316 N N . GLY A 1 171 ? -6.142 -7.792 10.607 1.00 97.62 171 GLY A N 1
ATOM 1317 C CA . GLY A 1 171 ? -7.511 -7.735 11.116 1.00 97.62 171 GLY A CA 1
ATOM 1318 C C . GLY A 1 171 ? -8.242 -6.404 10.904 1.00 97.62 171 GLY A C 1
ATOM 1319 O O . GLY A 1 171 ? -9.475 -6.402 10.960 1.00 97.62 171 GLY A O 1
ATOM 1320 N N . TRP A 1 172 ? -7.531 -5.312 10.609 1.00 98.56 172 TRP A N 1
ATOM 1321 C CA . TRP A 1 172 ? -8.151 -4.052 10.186 1.00 98.56 172 TRP A CA 1
ATOM 1322 C C . TRP A 1 172 ? -8.797 -4.186 8.810 1.00 98.56 172 TRP A C 1
ATOM 1324 O O . TRP A 1 172 ? -8.401 -5.032 8.008 1.00 98.56 172 TRP A O 1
ATOM 1334 N N . VAL A 1 173 ? -9.797 -3.352 8.533 1.00 98.62 173 VAL A N 1
ATOM 1335 C CA . VAL A 1 173 ? -10.584 -3.432 7.296 1.00 98.62 173 VAL A CA 1
ATOM 1336 C C . VAL A 1 173 ? -10.628 -2.077 6.599 1.00 98.62 173 VAL A C 1
ATOM 1338 O O . VAL A 1 173 ? -11.019 -1.083 7.206 1.00 98.62 173 VAL A O 1
ATOM 1341 N N . LEU A 1 174 ? -10.274 -2.025 5.315 1.00 98.19 174 LEU A N 1
ATOM 1342 C CA . LEU A 1 174 ? -10.546 -0.885 4.442 1.00 98.19 174 LEU A CA 1
ATOM 1343 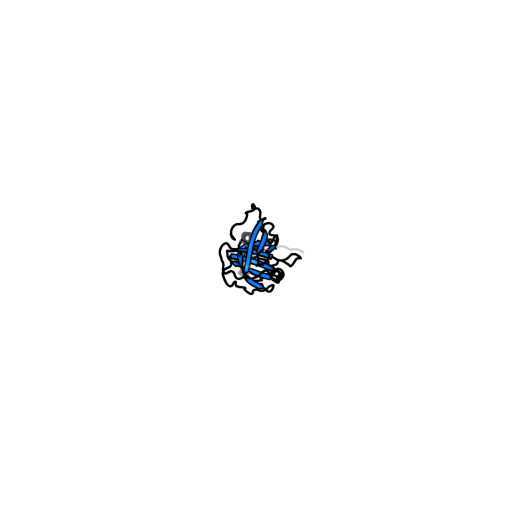C C . LEU A 1 174 ? -12.046 -0.852 4.119 1.00 98.19 174 LEU A C 1
ATOM 1345 O O . LEU A 1 174 ? -12.515 -1.509 3.196 1.00 98.19 174 LEU A O 1
ATOM 1349 N N . VAL A 1 175 ? -12.810 -0.089 4.900 1.00 96.88 175 VAL A N 1
ATOM 1350 C CA . VAL A 1 175 ? -14.283 -0.063 4.822 1.00 96.88 175 VAL A CA 1
ATOM 1351 C C . VAL A 1 175 ? -14.828 0.995 3.866 1.00 96.88 175 VAL A C 1
ATOM 1353 O O . VAL A 1 175 ? -15.999 0.952 3.492 1.00 96.88 175 VAL A O 1
ATOM 1356 N N . ARG A 1 176 ? -14.004 1.972 3.472 1.00 92.88 176 ARG A N 1
ATOM 1357 C CA . ARG A 1 176 ? -14.374 2.985 2.480 1.00 92.88 176 ARG A CA 1
ATOM 1358 C C . ARG A 1 176 ? -13.153 3.430 1.689 1.00 92.88 176 ARG A C 1
ATOM 1360 O O . ARG A 1 176 ? -12.126 3.751 2.278 1.00 92.88 176 ARG A O 1
ATOM 1367 N N . HIS A 1 177 ? -13.311 3.522 0.374 1.00 93.06 177 HIS A N 1
ATOM 1368 C CA . HIS A 1 177 ? -12.374 4.180 -0.527 1.00 93.06 177 HIS A CA 1
ATOM 1369 C C . HIS A 1 177 ? -13.180 5.075 -1.481 1.00 93.06 177 HIS A C 1
ATOM 1371 O O . HIS A 1 177 ? -14.079 4.606 -2.177 1.00 93.06 177 HIS A O 1
ATOM 1377 N N . ARG A 1 178 ? -12.929 6.388 -1.470 1.00 94.25 178 ARG A N 1
ATOM 1378 C CA . ARG A 1 178 ? -13.527 7.324 -2.438 1.00 94.25 178 ARG A CA 1
ATOM 1379 C C . ARG A 1 178 ? -12.428 7.830 -3.345 1.00 94.25 178 ARG A C 1
ATOM 1381 O O . ARG A 1 178 ? -11.559 8.553 -2.874 1.00 94.25 178 ARG A O 1
ATOM 1388 N N . CYS A 1 179 ? -12.496 7.486 -4.624 1.00 93.12 179 CYS A N 1
ATOM 1389 C CA . CYS A 1 179 ? -11.421 7.777 -5.558 1.00 93.12 179 CYS A CA 1
ATOM 1390 C C . CYS A 1 179 ? -11.800 8.865 -6.571 1.00 93.12 179 CYS A C 1
ATOM 1392 O O . CYS A 1 179 ? -12.868 8.808 -7.178 1.00 93.12 179 CYS A O 1
ATOM 1394 N N . TYR A 1 180 ? -10.903 9.824 -6.785 1.00 90.62 180 TYR A N 1
ATOM 1395 C CA . TYR A 1 180 ? -11.077 11.020 -7.610 1.00 90.62 180 TYR A CA 1
ATOM 1396 C C . TYR A 1 180 ? -9.817 11.328 -8.437 1.00 90.62 180 TYR A C 1
ATOM 1398 O O . TYR A 1 180 ? -8.756 10.732 -8.247 1.00 90.62 180 TYR A O 1
ATOM 1406 N N . GLY A 1 181 ? -9.936 12.265 -9.382 1.00 85.31 181 GLY A N 1
ATOM 1407 C CA . GLY A 1 181 ? -8.865 12.614 -10.323 1.00 85.31 181 GLY A CA 1
ATOM 1408 C C . GLY A 1 181 ? -8.806 11.689 -11.546 1.00 85.31 181 GLY A C 1
ATOM 1409 O O . GLY A 1 181 ? -9.680 10.851 -11.752 1.00 85.31 181 GLY A O 1
ATOM 1410 N N . GLY A 1 182 ? -7.796 11.870 -12.402 1.00 69.25 182 GLY A N 1
ATOM 1411 C CA . GLY A 1 182 ? -7.590 11.033 -13.595 1.00 69.25 182 GLY A CA 1
ATOM 1412 C C . GLY A 1 182 ? -8.558 11.264 -14.766 1.00 69.25 182 GLY A C 1
ATOM 1413 O O . GLY A 1 182 ? -8.651 10.420 -15.650 1.00 69.25 182 GLY A O 1
ATOM 1414 N N . GLY A 1 183 ? -9.277 12.394 -14.801 1.00 61.22 183 GLY A N 1
ATOM 1415 C CA . GLY A 1 183 ? -10.113 12.778 -15.950 1.00 61.22 183 GLY A CA 1
ATOM 1416 C C . GLY A 1 183 ? -11.387 11.942 -16.153 1.00 61.22 183 GLY A C 1
ATOM 1417 O O . GLY A 1 183 ? -11.917 11.915 -17.262 1.00 61.22 183 GLY A O 1
ATOM 1418 N N . GLN A 1 184 ? -11.883 11.257 -15.118 1.00 49.84 184 GLN A N 1
ATOM 1419 C CA . GLN A 1 184 ? -13.133 10.483 -15.145 1.00 49.84 184 GLN A CA 1
ATOM 1420 C C . GLN A 1 184 ? -14.092 10.947 -14.029 1.00 49.84 184 GLN A C 1
ATOM 1422 O O . GLN A 1 184 ? -13.615 11.396 -12.983 1.00 49.84 184 GLN A O 1
ATOM 1427 N N . PRO A 1 185 ? -15.424 10.870 -14.229 1.00 44.94 185 PRO A N 1
ATOM 1428 C CA . PRO A 1 185 ? -16.403 11.253 -13.214 1.00 44.94 185 PRO A CA 1
ATOM 1429 C C . PRO A 1 185 ? -16.350 10.325 -11.988 1.00 44.94 185 PRO A C 1
ATOM 1431 O O . PRO A 1 185 ? -16.066 9.134 -12.091 1.00 44.94 185 PRO A O 1
ATOM 1434 N N . GLU A 1 186 ? -16.601 10.912 -10.817 1.00 49.44 186 GLU A N 1
ATOM 1435 C CA . GLU A 1 186 ? -16.574 10.284 -9.492 1.00 49.44 186 GLU A CA 1
ATOM 1436 C C . GLU A 1 186 ? -17.495 9.049 -9.436 1.00 49.44 186 GLU A C 1
ATOM 1438 O O . GLU A 1 186 ? -18.718 9.173 -9.422 1.00 49.44 186 GLU A O 1
ATOM 1443 N N . HIS A 1 187 ? -16.916 7.846 -9.395 1.00 47.88 187 HIS A N 1
ATOM 1444 C CA . HIS A 1 187 ? -17.657 6.621 -9.095 1.00 47.88 187 HIS A CA 1
ATOM 1445 C C . HIS A 1 187 ? -17.649 6.392 -7.582 1.00 47.88 187 HIS A C 1
ATOM 1447 O O . HIS A 1 187 ? -16.621 6.088 -6.975 1.00 47.88 187 HIS A O 1
ATOM 1453 N N . THR A 1 188 ? -18.815 6.556 -6.964 1.00 45.44 188 THR A N 1
ATOM 1454 C CA . THR A 1 188 ? -19.079 6.147 -5.585 1.00 45.44 188 THR A CA 1
ATOM 1455 C C . THR A 1 188 ? -19.003 4.627 -5.452 1.00 45.44 188 THR A C 1
ATOM 1457 O O . THR A 1 188 ? -19.811 3.929 -6.053 1.00 45.44 188 THR A O 1
ATOM 1460 N N . ALA A 1 189 ? -18.046 4.174 -4.635 1.00 47.34 189 ALA A N 1
ATOM 1461 C CA . ALA A 1 189 ? -18.016 2.937 -3.848 1.00 47.34 189 ALA A CA 1
ATOM 1462 C C . ALA A 1 189 ? -18.758 1.716 -4.433 1.00 47.34 189 ALA A C 1
ATOM 1464 O O . ALA A 1 189 ? -19.965 1.557 -4.245 1.00 47.34 189 ALA A O 1
ATOM 1465 N N . GLY A 1 190 ? -17.993 0.813 -5.046 1.00 44.16 190 GLY A N 1
ATOM 1466 C CA . GLY A 1 190 ? -18.333 -0.603 -5.196 1.00 44.16 190 GLY A CA 1
ATOM 1467 C C . GLY A 1 190 ? -17.411 -1.473 -4.324 1.00 44.16 190 GLY A C 1
ATOM 1468 O O . GLY A 1 190 ? -16.650 -0.929 -3.517 1.00 44.16 190 GLY A O 1
ATOM 1469 N N . PRO A 1 191 ? -17.451 -2.811 -4.471 1.00 48.62 191 PRO A N 1
ATOM 1470 C CA . PRO A 1 191 ? -16.360 -3.705 -4.054 1.00 48.62 191 PRO A CA 1
ATOM 1471 C C . PRO A 1 191 ? -14.997 -3.200 -4.572 1.00 48.62 191 PRO A C 1
ATOM 1473 O O . PRO A 1 191 ? -14.964 -2.248 -5.342 1.00 48.62 191 PRO A O 1
ATOM 1476 N N . LEU A 1 192 ? -13.871 -3.803 -4.167 1.00 46.53 192 LEU A N 1
ATOM 1477 C CA . LEU A 1 192 ? -12.517 -3.441 -4.646 1.00 46.53 192 LEU A CA 1
ATOM 1478 C C . LEU A 1 192 ? -12.287 -3.716 -6.163 1.00 46.53 192 LEU A C 1
ATOM 1480 O O . LEU A 1 192 ? -11.251 -4.257 -6.536 1.00 46.53 192 LEU A O 1
ATOM 1484 N N . GLU A 1 193 ? -13.243 -3.380 -7.031 1.00 43.84 193 GLU A N 1
ATOM 1485 C CA . GLU A 1 193 ? -13.202 -3.480 -8.496 1.00 43.84 193 GLU A CA 1
ATOM 1486 C C . GLU A 1 193 ? -12.902 -2.129 -9.164 1.00 43.84 193 GLU A C 1
ATOM 1488 O O . GLU A 1 193 ? -13.439 -1.085 -8.720 1.00 43.84 193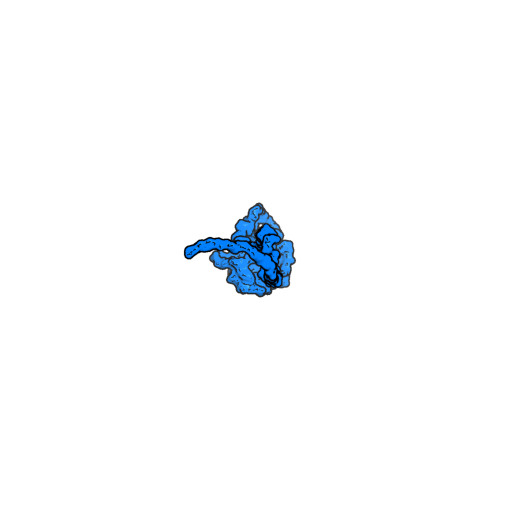 GLU A O 1
#

Sequence (193 aa):
MKAKSAVNPTFATGHPFSRWLERQCMTTRMALTAVLIAMAWHPAIAGDPPLLLPAMRHCDLTLQGPDRMVFMPGVPLAVSPPDQRRGLSRLKPGGQPLRMLFVWNKPVPQAVWMHDTPAPLDAAFLDANGRIFQVISMSPNTDAHHYPKVWPSAMLEDDAGDLIHHGIGEGWVLVRHRCYGGGQPEHTAGPLE

Secondary structure (DSSP, 8-state):
------------------SSS-------S--SSSSSSSSS------PPPPS--TT--EEEEEEE-SS-EEEEEEEEEE-SHHHHHHTTTTPPPBSB---EEEE-SS-----B--TT--S-EEEEEE-TT-BEEEEEEE-TT----B--SS--SEEEEEETTHHHHTT--TT-EEEEEEEE-TTS------S--

Radius of gyration: 39.15 Å; chains: 1; bounding box: 101×46×114 Å

Foldseek 3Di:
DDDDDDDDDDDDDDDDPPPDDPPPDDDDDDDDPDDPPPPDDDDPPPDDPDPDPQQFKFKWWWKDDDPDIDTDGGATEAEDPVCVVCQQAQPDDDVDKRKHKYAYPDQDFDWDAQANPQFWKKKFFAAQQQFGAFIDTYDHNTPDTDTDPGRGRMIMIIGPCVCVVVVHHGGMGRPAIWMDGNPDDTDHDDGSD